Protein AF-A0A081MYQ3-F1 (afdb_monomer_lite)

Sequence (223 aa):
MNYKLPCVCFVVPLLFWFTTPALATFSIIVYDQKSGLFGAASASCHPSFEKNVDVGKLLTVIVPEKGIVTIQGYVGDDNPLKKDTEQLLRESNYKDAMDLIDKLRRVESSAGNHNNYQNVQYLVIVKKHDGTLSGAAHTGKKLKKLTPDNNHAPEADEVYFQDLVVAGNRLTPFKEKTIMAQMYNTYYASEGSLEDKLINAISSVNELARIFHKQAATTIPSS

Structure (mmCIF, N/CA/C/O backbone):
data_AF-A0A081MYQ3-F1
#
_entry.id   AF-A0A081MYQ3-F1
#
loop_
_atom_site.group_PDB
_atom_site.id
_atom_site.type_symbol
_atom_site.label_atom_id
_atom_site.label_alt_id
_atom_site.label_comp_id
_atom_site.label_asym_id
_atom_site.label_entity_id
_atom_site.label_seq_id
_atom_site.pdbx_PDB_ins_code
_atom_site.Cartn_x
_atom_site.Cartn_y
_atom_site.Cartn_z
_atom_site.occupancy
_atom_site.B_iso_or_equiv
_atom_site.auth_seq_id
_atom_site.auth_comp_id
_atom_site.auth_asym_id
_atom_site.auth_atom_id
_atom_site.pdbx_PDB_model_num
ATOM 1 N N . MET A 1 1 ? 62.345 17.288 47.178 1.00 42.81 1 MET A N 1
ATOM 2 C CA . MET A 1 1 ? 61.875 16.093 46.443 1.00 42.81 1 MET A CA 1
ATOM 3 C C . MET A 1 1 ? 60.701 16.523 45.579 1.00 42.81 1 MET A C 1
ATOM 5 O O . MET A 1 1 ? 59.669 16.879 46.126 1.00 42.81 1 MET A O 1
ATOM 9 N N . ASN A 1 2 ? 60.894 16.602 44.260 1.00 37.66 2 ASN A N 1
ATOM 10 C CA . ASN A 1 2 ? 59.855 17.021 43.315 1.00 37.66 2 ASN A CA 1
ATOM 11 C C . ASN A 1 2 ? 59.087 15.786 42.836 1.00 37.66 2 ASN A C 1
ATOM 13 O O . ASN A 1 2 ? 59.658 14.942 42.146 1.00 37.66 2 ASN A O 1
ATOM 17 N N . TYR A 1 3 ? 57.810 15.681 43.198 1.00 40.62 3 TYR A N 1
ATOM 18 C CA . TYR A 1 3 ? 56.923 14.639 42.689 1.00 40.62 3 TYR A CA 1
ATOM 19 C C . TYR A 1 3 ? 56.433 15.041 41.294 1.00 40.62 3 TYR A C 1
ATOM 21 O O . TYR A 1 3 ? 55.710 16.022 41.138 1.00 40.62 3 TYR A O 1
ATOM 29 N N . LYS A 1 4 ? 56.845 14.292 40.266 1.00 38.84 4 LYS A N 1
ATOM 30 C CA . LYS A 1 4 ? 56.229 14.358 38.936 1.00 38.84 4 LYS A CA 1
ATOM 31 C C . LYS A 1 4 ? 54.956 13.511 38.966 1.00 38.84 4 LYS A C 1
ATOM 33 O O . LYS A 1 4 ? 55.044 12.295 39.109 1.00 38.84 4 LYS A O 1
ATOM 38 N N . LEU A 1 5 ? 53.792 14.146 38.841 1.00 40.59 5 LEU A N 1
ATOM 39 C CA . LEU A 1 5 ? 52.537 13.445 38.566 1.00 40.59 5 LEU A CA 1
ATOM 40 C C . LEU A 1 5 ? 52.561 12.907 37.123 1.00 40.59 5 LEU A C 1
ATOM 42 O O . LEU A 1 5 ? 52.925 13.659 36.213 1.00 40.59 5 LEU A O 1
ATOM 46 N N . PRO A 1 6 ? 52.189 11.637 36.883 1.00 47.81 6 PRO A N 1
ATOM 47 C CA . PRO A 1 6 ? 52.034 11.126 35.532 1.00 47.81 6 PRO A CA 1
ATOM 48 C C . PRO A 1 6 ? 50.809 11.774 34.878 1.00 47.81 6 PRO A C 1
ATOM 50 O O . PRO A 1 6 ? 49.709 11.779 35.428 1.00 47.81 6 PRO A O 1
ATOM 53 N N . CYS A 1 7 ? 51.024 12.337 33.693 1.00 38.38 7 CYS A N 1
ATOM 54 C CA . CYS A 1 7 ? 49.980 12.896 32.849 1.00 38.38 7 CYS A CA 1
ATOM 55 C C . CYS A 1 7 ? 49.156 11.733 32.274 1.00 38.38 7 CYS A C 1
ATOM 57 O O . CYS A 1 7 ? 49.609 11.037 31.365 1.00 38.38 7 CYS A O 1
ATOM 59 N N . VAL A 1 8 ? 47.977 11.473 32.841 1.00 41.25 8 VAL A N 1
ATOM 60 C CA . VAL A 1 8 ? 47.045 10.467 32.318 1.00 41.25 8 VAL A CA 1
ATOM 61 C C . VAL A 1 8 ? 46.322 11.084 31.125 1.00 41.25 8 VAL A C 1
ATOM 63 O O . VAL A 1 8 ? 45.420 11.903 31.284 1.00 41.25 8 VAL A O 1
ATOM 66 N N . CYS A 1 9 ? 46.743 10.718 29.916 1.00 36.81 9 CYS A N 1
ATOM 67 C CA . CYS A 1 9 ? 46.013 11.052 28.699 1.00 36.81 9 CYS A CA 1
ATOM 68 C C . CYS A 1 9 ? 44.767 10.164 28.620 1.00 36.81 9 CYS A C 1
ATOM 70 O O . CYS A 1 9 ? 44.852 9.001 28.229 1.00 36.81 9 CYS A O 1
ATOM 72 N N . PHE A 1 10 ? 43.610 10.707 28.996 1.00 38.59 10 PHE A N 1
ATOM 73 C CA . PHE A 1 10 ? 42.324 10.104 28.665 1.00 38.59 10 PHE A CA 1
ATOM 74 C C . PHE A 1 10 ? 42.104 10.236 27.157 1.00 38.59 10 PHE A C 1
ATOM 76 O O . PHE A 1 10 ? 41.756 11.302 26.652 1.00 38.59 10 PHE A O 1
ATOM 83 N N . VAL A 1 11 ? 42.327 9.146 26.425 1.00 41.97 11 VAL A N 1
ATOM 84 C CA . VAL A 1 11 ? 41.827 9.009 25.058 1.00 41.97 11 VAL A CA 1
ATOM 85 C C . VAL A 1 11 ? 40.331 8.751 25.183 1.00 41.97 11 VAL A C 1
ATOM 87 O O . VAL A 1 11 ? 39.916 7.632 25.459 1.00 41.97 11 VAL A O 1
ATOM 90 N N . VAL A 1 12 ? 39.518 9.797 25.043 1.00 43.59 12 VAL A N 1
ATOM 91 C CA . VAL A 1 12 ? 38.072 9.640 24.856 1.00 43.59 12 VAL A CA 1
ATOM 92 C C . VAL A 1 12 ? 37.882 9.122 23.430 1.00 43.59 12 VAL A C 1
ATOM 94 O O . VAL A 1 12 ? 38.193 9.863 22.492 1.00 43.59 12 VAL A O 1
ATOM 97 N N . PRO A 1 13 ? 37.427 7.876 23.210 1.00 47.59 13 PRO A N 1
ATOM 98 C CA . PRO A 1 13 ? 37.092 7.447 21.867 1.00 47.59 13 PRO A CA 1
ATOM 99 C C . PRO A 1 13 ? 35.902 8.291 21.403 1.00 47.59 13 PRO A C 1
ATOM 101 O O . PRO A 1 13 ? 34.790 8.163 21.913 1.00 47.59 13 PRO A O 1
ATOM 104 N N . LEU A 1 14 ? 36.147 9.178 20.436 1.00 39.88 14 LEU A N 1
ATOM 105 C CA . LEU A 1 14 ? 35.106 9.783 19.614 1.00 39.88 14 LEU A CA 1
ATOM 106 C C . LEU A 1 14 ? 34.450 8.646 18.823 1.00 39.88 14 LEU A C 1
ATOM 108 O O . LEU A 1 14 ? 34.842 8.321 17.704 1.00 39.88 14 LEU A O 1
ATOM 112 N N . LEU A 1 15 ? 33.470 7.998 19.450 1.00 41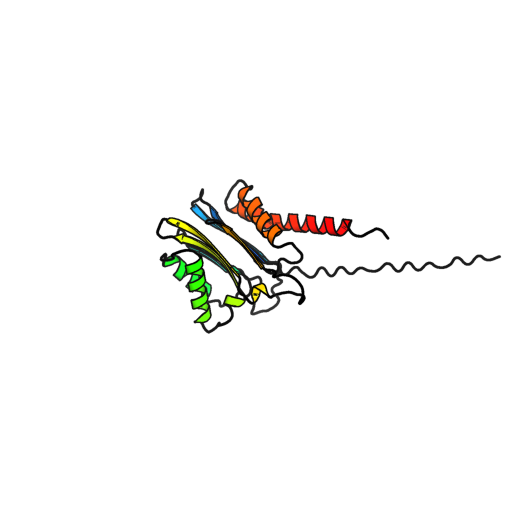.03 15 LEU A N 1
ATOM 113 C CA . LEU A 1 15 ? 32.495 7.149 18.790 1.00 41.03 15 LEU A CA 1
ATOM 114 C C . LEU A 1 15 ? 31.683 8.062 17.865 1.00 41.03 15 LEU A C 1
ATOM 116 O O . LEU A 1 15 ? 30.631 8.578 18.233 1.00 41.03 15 LEU A O 1
ATOM 120 N N . PHE A 1 16 ? 32.204 8.298 16.661 1.00 35.88 16 PHE A N 1
ATOM 121 C CA . PHE A 1 16 ? 31.421 8.812 15.549 1.00 35.88 16 PHE A CA 1
ATOM 122 C C . PHE A 1 16 ? 30.358 7.760 15.238 1.00 35.88 16 PHE A C 1
ATOM 124 O O . PHE A 1 16 ? 30.594 6.799 14.510 1.00 35.88 16 PHE A O 1
ATOM 131 N N . TRP A 1 17 ? 29.185 7.914 15.848 1.00 39.41 17 TRP A N 1
ATOM 132 C CA . TRP A 1 17 ? 27.991 7.200 15.433 1.00 39.41 17 TRP A CA 1
ATOM 133 C C . TRP A 1 17 ? 27.626 7.768 14.068 1.00 39.41 17 TRP A C 1
ATOM 135 O O . TRP A 1 17 ? 26.955 8.796 13.966 1.00 39.41 17 TRP A O 1
ATOM 145 N N . PHE A 1 18 ? 28.120 7.127 13.011 1.00 35.97 18 PHE A N 1
ATOM 146 C CA . PHE A 1 18 ? 27.561 7.293 11.682 1.00 35.97 18 PHE A CA 1
ATOM 147 C C . PHE A 1 18 ? 26.104 6.838 11.768 1.00 35.97 18 PHE A C 1
ATOM 149 O O . PHE A 1 18 ? 25.795 5.655 11.666 1.00 35.97 18 PHE A O 1
ATOM 156 N N . THR A 1 19 ? 25.200 7.782 12.016 1.00 41.38 19 THR A N 1
ATOM 157 C CA . THR A 1 19 ? 23.782 7.594 11.736 1.00 41.38 19 THR A CA 1
ATOM 158 C C . THR A 1 19 ? 23.677 7.575 10.220 1.00 41.38 19 THR A C 1
ATOM 160 O O . THR A 1 19 ? 23.511 8.602 9.570 1.00 41.38 19 THR A O 1
ATOM 163 N N . THR A 1 20 ? 23.896 6.406 9.617 1.00 43.72 20 THR A N 1
ATOM 164 C CA . THR A 1 20 ? 23.573 6.227 8.205 1.00 43.72 20 THR A CA 1
ATOM 165 C C . THR A 1 20 ? 22.102 6.601 8.055 1.00 43.72 20 THR A C 1
ATOM 167 O O . THR A 1 20 ? 21.288 6.078 8.826 1.00 43.72 20 THR A O 1
ATOM 170 N N . PRO A 1 21 ? 21.740 7.525 7.149 1.00 48.94 21 PRO A N 1
ATOM 171 C CA . PRO A 1 21 ? 20.344 7.876 6.948 1.00 48.94 21 PRO A CA 1
ATOM 172 C C . PRO A 1 21 ? 19.588 6.585 6.639 1.00 48.94 21 PRO A C 1
ATOM 174 O O . PRO A 1 21 ? 19.922 5.888 5.683 1.00 48.94 21 PRO A O 1
ATOM 177 N N . ALA A 1 22 ? 18.633 6.221 7.495 1.00 55.16 22 ALA A N 1
ATOM 178 C CA . ALA A 1 22 ? 17.791 5.060 7.258 1.00 55.16 22 ALA A CA 1
ATOM 179 C C . ALA A 1 22 ? 17.049 5.310 5.942 1.00 55.16 22 ALA A C 1
ATOM 181 O O . ALA A 1 22 ? 16.289 6.264 5.849 1.00 55.16 22 ALA A O 1
ATOM 182 N N . LEU A 1 23 ? 17.279 4.500 4.911 1.00 70.81 23 LEU A N 1
ATOM 183 C CA . LEU A 1 23 ? 16.674 4.674 3.582 1.00 70.81 23 LEU A CA 1
ATOM 184 C C . LEU A 1 23 ? 15.274 4.039 3.509 1.00 70.81 23 LEU A C 1
ATOM 186 O O . LEU A 1 23 ? 14.865 3.554 2.455 1.00 70.81 23 LEU A O 1
ATOM 190 N N . ALA A 1 24 ? 14.571 4.014 4.643 1.00 78.88 24 ALA A N 1
ATOM 191 C CA . ALA A 1 24 ? 13.333 3.282 4.844 1.00 78.88 24 ALA A CA 1
ATOM 192 C C . ALA A 1 24 ? 12.168 3.914 4.088 1.00 78.88 24 ALA A C 1
ATOM 194 O O . ALA A 1 24 ? 12.018 5.135 4.070 1.00 78.88 24 ALA A O 1
ATOM 195 N N . THR A 1 25 ? 11.316 3.064 3.523 1.00 83.94 25 THR A N 1
ATOM 196 C CA . THR A 1 25 ? 10.019 3.450 2.967 1.00 83.94 25 THR A CA 1
ATOM 197 C C . THR A 1 25 ? 8.955 2.510 3.504 1.00 83.94 25 THR A C 1
ATOM 199 O O . THR A 1 25 ? 9.137 1.294 3.499 1.00 83.94 25 THR A O 1
ATOM 202 N N . PHE A 1 26 ? 7.840 3.058 3.966 1.00 87.56 26 PHE A N 1
ATOM 203 C CA . PHE A 1 26 ? 6.708 2.281 4.455 1.00 87.56 26 PHE A CA 1
ATOM 204 C C . PHE A 1 26 ? 5.397 2.957 4.081 1.00 87.56 26 PHE A C 1
ATOM 206 O O . PHE A 1 26 ? 5.289 4.184 4.055 1.00 87.56 26 PHE A O 1
ATOM 213 N N . SER A 1 27 ? 4.401 2.128 3.796 1.00 91.94 27 SER A N 1
ATOM 214 C CA . SER A 1 27 ? 3.084 2.547 3.340 1.00 91.94 27 SER A CA 1
ATOM 215 C C . SER A 1 27 ? 2.003 1.702 3.991 1.00 91.94 27 SER A C 1
ATOM 217 O O . SER A 1 27 ? 2.188 0.511 4.241 1.00 91.94 27 SER A O 1
ATOM 219 N N . ILE A 1 28 ? 0.857 2.327 4.220 1.00 94.88 28 ILE A N 1
ATOM 220 C CA . ILE A 1 28 ? -0.401 1.694 4.589 1.00 94.88 28 ILE A CA 1
ATOM 221 C C . ILE A 1 28 ? -1.457 2.113 3.572 1.00 94.88 28 ILE A C 1
ATOM 223 O O . ILE A 1 28 ? -1.588 3.294 3.253 1.00 94.88 28 ILE A O 1
ATOM 227 N N . ILE A 1 29 ? -2.219 1.145 3.080 1.00 97.38 29 ILE A N 1
ATOM 228 C CA . ILE A 1 29 ? -3.455 1.373 2.335 1.00 97.38 29 ILE A CA 1
ATOM 229 C C . ILE A 1 29 ? -4.603 0.687 3.062 1.00 97.38 29 ILE A C 1
ATOM 231 O O . ILE A 1 29 ? -4.415 -0.356 3.693 1.00 97.38 29 ILE A O 1
ATOM 235 N N . VAL A 1 30 ? -5.789 1.274 2.985 1.00 97.50 30 VAL A N 1
ATOM 236 C CA . VAL A 1 30 ? -6.965 0.781 3.697 1.00 97.50 30 VAL A CA 1
ATOM 237 C C . VAL A 1 30 ? -8.250 1.088 2.938 1.00 97.50 30 VAL A C 1
ATOM 239 O O . VAL A 1 30 ? -8.331 2.072 2.203 1.00 97.50 30 VAL A O 1
ATOM 242 N N . TYR A 1 31 ? -9.260 0.254 3.142 1.00 97.00 31 TYR A N 1
ATOM 243 C CA . TYR A 1 31 ? -10.656 0.562 2.878 1.00 97.00 31 TYR A CA 1
ATOM 244 C C . TYR A 1 31 ? -11.384 0.725 4.212 1.00 97.00 31 TYR A C 1
ATOM 246 O O . TYR A 1 31 ? -11.525 -0.232 4.973 1.00 97.00 31 TYR A O 1
ATOM 254 N N . ASP A 1 32 ? -11.847 1.934 4.512 1.00 95.50 32 ASP A N 1
ATOM 255 C CA . ASP A 1 32 ? -12.634 2.176 5.714 1.00 95.50 32 ASP A CA 1
ATOM 256 C C . ASP A 1 32 ? -14.090 1.778 5.479 1.00 95.50 32 ASP A C 1
ATOM 258 O O . ASP A 1 32 ? -14.839 2.467 4.789 1.00 95.50 32 ASP A O 1
ATOM 262 N N . GLN A 1 33 ? -14.509 0.674 6.096 1.00 91.56 33 GLN A N 1
ATOM 263 C CA . GLN A 1 33 ? -15.865 0.141 5.948 1.00 91.56 33 GLN A CA 1
ATOM 264 C C . GLN A 1 33 ? -16.949 1.118 6.427 1.00 91.56 33 GLN A C 1
ATOM 266 O O . GLN A 1 33 ? -18.080 1.053 5.950 1.00 91.56 33 GLN A O 1
ATOM 271 N N . LYS A 1 34 ? -16.622 2.026 7.359 1.00 91.62 34 LYS A N 1
ATOM 272 C CA . LYS A 1 34 ? -17.577 2.994 7.910 1.00 91.62 34 LYS A CA 1
ATOM 273 C C . LYS A 1 34 ? -17.901 4.110 6.918 1.00 91.62 34 LYS A C 1
ATOM 275 O O . LYS A 1 34 ? -19.072 4.433 6.736 1.00 91.62 34 LYS A O 1
ATOM 280 N N . SER A 1 35 ? -16.883 4.718 6.312 1.00 93.38 35 SER A N 1
ATOM 281 C CA . SER A 1 35 ? -17.055 5.784 5.315 1.00 93.38 35 SER A CA 1
ATOM 282 C C . SER A 1 35 ? -17.224 5.265 3.885 1.00 93.38 35 SER A C 1
ATOM 284 O O . SER A 1 35 ? -17.696 6.001 3.023 1.00 93.38 35 SER A O 1
ATOM 286 N N . GLY A 1 36 ? -16.849 4.011 3.623 1.00 93.75 36 GLY A N 1
ATOM 287 C CA . GLY A 1 36 ? -16.805 3.429 2.284 1.00 93.75 36 GLY A CA 1
ATOM 288 C C . GLY A 1 36 ? -15.642 3.947 1.431 1.00 93.75 36 GLY A C 1
ATOM 289 O O . GLY A 1 36 ? -15.665 3.782 0.211 1.00 93.75 36 GLY A O 1
ATOM 290 N N . LEU A 1 37 ? -14.642 4.589 2.042 1.00 95.81 37 LEU A N 1
ATOM 291 C CA . LEU A 1 37 ? -13.545 5.253 1.340 1.00 95.81 37 LEU A CA 1
ATOM 292 C C . LEU A 1 37 ? -12.261 4.422 1.354 1.00 95.81 37 LEU A C 1
ATOM 294 O O . LEU A 1 37 ? -11.916 3.778 2.343 1.00 95.81 37 LEU A O 1
ATOM 298 N N . PHE A 1 38 ? -11.511 4.503 0.255 1.00 97.12 38 PHE A N 1
ATOM 299 C CA . PHE A 1 38 ? -10.120 4.064 0.218 1.00 97.12 38 PHE A CA 1
ATOM 300 C C . PHE A 1 38 ? -9.203 5.182 0.711 1.00 97.12 38 PHE A C 1
ATOM 302 O O . PHE A 1 38 ? -9.387 6.343 0.346 1.00 97.12 38 PHE A O 1
ATOM 309 N N . GLY A 1 39 ? -8.181 4.825 1.481 1.00 96.56 39 GLY A N 1
ATOM 310 C CA . GLY A 1 39 ? -7.162 5.747 1.965 1.00 96.56 39 GLY A CA 1
ATOM 311 C C . GLY A 1 39 ? -5.766 5.144 1.891 1.00 96.56 39 GLY A C 1
ATOM 312 O O . GLY A 1 39 ? -5.597 3.925 1.916 1.00 96.56 39 GLY A O 1
ATOM 313 N N . ALA A 1 40 ? -4.764 6.011 1.800 1.00 96.25 40 ALA A N 1
ATOM 314 C CA . ALA A 1 40 ? -3.361 5.634 1.847 1.00 96.25 40 ALA A CA 1
ATOM 315 C C . ALA A 1 40 ? -2.560 6.667 2.628 1.00 96.25 40 ALA A C 1
ATOM 317 O O . ALA A 1 40 ? -2.845 7.862 2.561 1.00 96.25 40 ALA A O 1
ATOM 318 N N . ALA A 1 41 ? -1.519 6.204 3.307 1.00 94.06 41 ALA A N 1
ATOM 319 C CA . ALA A 1 41 ? -0.481 7.062 3.844 1.00 94.06 41 ALA A CA 1
ATOM 320 C C . ALA A 1 41 ? 0.870 6.358 3.760 1.00 94.06 41 ALA A C 1
ATOM 322 O O . ALA A 1 41 ? 0.960 5.134 3.861 1.00 94.06 41 ALA A O 1
ATOM 323 N N . SER A 1 42 ? 1.919 7.146 3.571 1.00 90.19 42 SER A N 1
ATOM 324 C CA . SER A 1 42 ? 3.257 6.641 3.299 1.00 90.19 42 SER A CA 1
ATOM 325 C C . SER A 1 42 ? 4.300 7.621 3.813 1.00 90.19 42 SER A C 1
ATOM 327 O O . SER A 1 42 ? 4.056 8.827 3.851 1.00 90.19 42 SER A O 1
ATOM 329 N N . ALA A 1 43 ? 5.476 7.112 4.162 1.00 86.06 43 ALA A N 1
ATOM 330 C CA . ALA A 1 43 ? 6.642 7.926 4.468 1.00 86.06 43 ALA A CA 1
ATOM 331 C C . ALA A 1 43 ? 7.903 7.272 3.895 1.00 86.06 43 ALA A C 1
ATOM 333 O O . ALA A 1 43 ? 8.020 6.045 3.853 1.00 86.06 43 ALA A O 1
ATOM 334 N N . SER A 1 44 ? 8.845 8.107 3.458 1.00 81.25 44 SER A N 1
ATOM 335 C CA . SER A 1 44 ? 10.163 7.680 3.003 1.00 81.25 44 SER A CA 1
ATOM 336 C C . SER A 1 44 ? 11.234 8.596 3.576 1.00 81.25 44 SER A C 1
ATOM 338 O O . SER A 1 44 ? 11.063 9.813 3.633 1.00 81.25 44 SER A O 1
ATOM 340 N N . CYS A 1 45 ? 12.344 7.997 3.988 1.00 75.31 45 CYS A N 1
ATOM 341 C CA . CYS A 1 45 ? 13.544 8.691 4.438 1.00 75.31 45 CYS A CA 1
ATOM 342 C C . CYS A 1 45 ? 14.631 8.708 3.350 1.00 75.31 45 CYS A C 1
ATOM 344 O O . CYS A 1 45 ? 15.780 9.040 3.640 1.00 75.31 45 CYS A O 1
ATOM 346 N N . HIS A 1 46 ? 14.301 8.338 2.104 1.00 67.94 46 HIS A N 1
ATOM 347 C CA . HIS A 1 46 ? 15.253 8.391 1.002 1.00 67.94 46 HIS A CA 1
ATOM 348 C C . HIS A 1 46 ? 15.476 9.848 0.574 1.00 67.94 46 HIS A C 1
ATOM 350 O O . HIS A 1 46 ? 14.546 10.498 0.098 1.00 67.94 46 HIS A O 1
ATOM 356 N N . PRO A 1 47 ? 16.696 10.386 0.693 1.00 56.66 47 PRO A N 1
ATOM 357 C CA . PRO A 1 47 ? 16.995 11.676 0.101 1.00 56.66 47 PRO A CA 1
ATOM 358 C C . PRO A 1 47 ? 17.025 11.508 -1.426 1.00 56.66 47 PRO A C 1
ATOM 360 O O . PRO A 1 47 ? 17.767 10.672 -1.947 1.00 56.66 47 PRO A O 1
ATOM 363 N N . SER A 1 48 ? 16.172 12.235 -2.147 1.00 53.25 48 SER A N 1
ATOM 364 C CA . SER A 1 48 ? 16.086 12.205 -3.614 1.00 53.25 48 SER A CA 1
ATOM 365 C C . SER A 1 48 ? 17.385 12.753 -4.234 1.00 53.25 48 SER A C 1
ATOM 367 O O . SER A 1 48 ? 17.486 13.939 -4.539 1.00 53.25 48 SER A O 1
ATOM 369 N N . PHE A 1 49 ? 18.426 11.920 -4.352 1.00 41.81 49 PHE A N 1
ATOM 370 C CA . PHE A 1 49 ? 19.759 12.342 -4.814 1.00 41.81 49 PHE A CA 1
ATOM 371 C C . PHE A 1 49 ? 20.058 12.033 -6.288 1.00 41.81 49 PHE A C 1
ATOM 373 O O . PHE A 1 49 ? 21.011 12.591 -6.829 1.00 41.81 49 PHE A O 1
ATOM 380 N N . GLU A 1 50 ? 19.250 11.223 -6.975 1.00 44.78 50 GLU A N 1
ATOM 381 C CA . GLU A 1 50 ? 19.425 10.974 -8.410 1.00 44.78 50 GLU A CA 1
ATOM 382 C C . GLU A 1 50 ? 18.297 11.611 -9.221 1.00 44.78 50 GLU A C 1
ATOM 384 O O . GLU A 1 50 ? 17.127 11.290 -9.050 1.00 44.78 50 GLU A O 1
ATOM 389 N N . LYS A 1 51 ? 18.667 12.503 -10.150 1.00 46.50 51 LYS A N 1
ATOM 390 C CA . LYS A 1 51 ? 17.751 13.311 -10.978 1.00 46.50 51 LYS A CA 1
ATOM 391 C C . LYS A 1 51 ? 16.753 12.518 -11.839 1.00 46.50 51 LYS A C 1
ATOM 393 O O . LYS A 1 51 ? 15.903 13.155 -12.442 1.00 46.50 51 LYS A O 1
ATOM 398 N N . ASN A 1 52 ? 16.870 11.189 -11.931 1.00 43.59 52 ASN A N 1
ATOM 399 C CA . ASN A 1 52 ? 16.080 10.359 -12.850 1.00 43.59 52 ASN A CA 1
ATOM 400 C C . ASN A 1 52 ? 15.564 9.037 -12.240 1.00 43.59 52 ASN A C 1
ATOM 402 O O . ASN A 1 52 ? 14.898 8.269 -12.936 1.00 43.59 52 ASN A O 1
ATOM 406 N N . VAL A 1 53 ? 15.893 8.728 -10.979 1.00 47.94 53 VAL A N 1
ATOM 407 C CA . VAL A 1 53 ? 15.461 7.502 -10.289 1.00 47.94 53 VAL A CA 1
ATOM 408 C C . VAL A 1 53 ? 15.229 7.841 -8.822 1.00 47.94 53 VAL A C 1
ATOM 410 O O . VAL A 1 53 ? 16.169 7.930 -8.035 1.00 47.94 53 VAL A O 1
ATOM 413 N N . ASP A 1 54 ? 13.968 8.041 -8.451 1.00 50.81 54 ASP A N 1
ATOM 414 C CA . ASP A 1 54 ? 13.600 8.343 -7.074 1.00 50.81 54 ASP A CA 1
ATOM 415 C C . ASP A 1 54 ? 13.045 7.082 -6.395 1.00 50.81 54 ASP A C 1
ATOM 417 O O . ASP A 1 54 ? 11.939 6.619 -6.666 1.00 50.81 54 ASP A O 1
ATOM 421 N N . VAL A 1 55 ? 13.860 6.497 -5.516 1.00 48.84 55 VAL A N 1
ATOM 422 C CA . VAL A 1 55 ? 13.518 5.306 -4.719 1.00 48.84 55 VAL A CA 1
ATOM 423 C C . VAL A 1 55 ? 12.533 5.648 -3.586 1.00 48.84 55 VAL A C 1
ATOM 425 O O . VAL A 1 55 ? 11.915 4.756 -3.007 1.00 48.84 55 VAL A O 1
ATOM 428 N N . GLY A 1 56 ? 12.376 6.938 -3.267 1.00 51.06 56 GLY A N 1
ATOM 429 C CA . GLY A 1 56 ? 11.360 7.462 -2.356 1.00 51.06 56 GLY A CA 1
ATOM 430 C C . GLY A 1 56 ? 10.051 7.826 -3.057 1.00 51.06 56 GLY A C 1
ATOM 431 O O . GLY A 1 56 ? 9.092 8.217 -2.386 1.00 51.06 56 GLY A O 1
ATOM 432 N N . LYS A 1 57 ? 9.972 7.692 -4.390 1.00 64.50 57 LYS A N 1
ATOM 433 C CA . LYS A 1 57 ? 8.761 8.027 -5.131 1.00 64.50 57 LYS A CA 1
ATOM 434 C C . LYS A 1 57 ? 7.693 6.964 -4.924 1.00 64.50 57 LYS A C 1
ATOM 436 O O . LYS A 1 57 ? 7.861 5.780 -5.206 1.00 64.50 57 LYS A O 1
ATOM 441 N N . LEU A 1 58 ? 6.558 7.443 -4.441 1.00 76.50 58 LEU A N 1
ATOM 442 C CA . LEU A 1 58 ? 5.372 6.658 -4.156 1.00 76.50 58 LEU A CA 1
ATOM 443 C C . LEU A 1 58 ? 4.338 6.966 -5.231 1.00 76.50 58 LEU A C 1
ATOM 445 O O . LEU A 1 58 ? 3.976 8.125 -5.447 1.00 76.50 58 LEU A O 1
ATOM 449 N N . LEU A 1 59 ? 3.855 5.936 -5.915 1.00 84.62 59 LEU A N 1
ATOM 450 C CA . LEU A 1 59 ? 2.742 6.061 -6.844 1.00 84.62 59 LEU A CA 1
ATOM 451 C C . LEU A 1 59 ? 1.499 5.468 -6.195 1.00 84.62 59 LEU A C 1
ATOM 453 O O . LEU A 1 59 ? 1.388 4.252 -6.090 1.00 84.62 59 LEU A O 1
ATOM 457 N N . THR A 1 60 ? 0.555 6.323 -5.815 1.00 90.38 60 THR A N 1
ATOM 458 C CA . THR A 1 60 ? -0.760 5.894 -5.329 1.00 90.38 60 THR A CA 1
ATOM 459 C C . THR A 1 60 ? -1.830 6.226 -6.361 1.00 90.38 60 THR A C 1
ATOM 461 O O . THR A 1 60 ? -1.931 7.362 -6.830 1.00 90.38 60 THR A O 1
ATOM 464 N N . VAL A 1 61 ? -2.635 5.227 -6.713 1.00 93.44 61 VAL A N 1
ATOM 465 C CA . VAL A 1 61 ? -3.789 5.344 -7.607 1.00 93.44 61 VAL A CA 1
ATOM 466 C C . VAL A 1 61 ? -5.019 4.847 -6.865 1.00 93.44 61 VAL A C 1
ATOM 468 O O . VAL A 1 61 ? -5.041 3.718 -6.380 1.00 93.44 61 VAL A O 1
ATOM 471 N N . ILE A 1 62 ? -6.044 5.693 -6.792 1.00 94.75 62 ILE A N 1
ATOM 472 C CA . ILE A 1 62 ? -7.338 5.372 -6.189 1.00 94.75 62 ILE A CA 1
ATOM 473 C C . ILE A 1 62 ? -8.397 5.496 -7.272 1.00 94.75 62 ILE A C 1
ATOM 475 O O . ILE A 1 62 ? -8.514 6.540 -7.915 1.00 94.75 62 ILE A O 1
ATOM 479 N N . VAL A 1 63 ? -9.195 4.447 -7.441 1.00 95.38 63 VAL A N 1
ATOM 480 C CA . VAL A 1 63 ? -10.418 4.497 -8.240 1.00 95.38 63 VAL A CA 1
ATOM 481 C C . VAL A 1 63 ? -11.586 4.222 -7.290 1.00 95.38 63 VAL A C 1
ATOM 483 O O . VAL A 1 63 ? -11.704 3.094 -6.796 1.00 95.38 63 VAL A O 1
ATOM 486 N N . PRO A 1 64 ? -12.440 5.228 -7.009 1.00 92.44 64 PRO A N 1
ATOM 487 C CA . PRO A 1 64 ? -13.577 5.074 -6.106 1.00 92.44 64 PRO A CA 1
ATOM 488 C C . PRO A 1 64 ? -14.422 3.848 -6.454 1.00 92.44 64 PRO A C 1
ATOM 490 O O . PRO A 1 64 ? -14.618 3.544 -7.630 1.00 92.44 64 PRO A O 1
ATOM 493 N N . GLU A 1 65 ? -14.895 3.134 -5.430 1.00 91.00 65 GLU A N 1
ATOM 494 C CA . GLU A 1 65 ? -15.651 1.873 -5.543 1.00 91.00 65 GLU A CA 1
ATOM 495 C C . GLU A 1 65 ? -14.922 0.693 -6.207 1.00 91.00 65 GLU A C 1
ATOM 497 O O . GLU A 1 65 ? -15.492 -0.395 -6.289 1.00 91.00 65 GLU A O 1
ATOM 502 N N . LYS A 1 66 ? -13.682 0.859 -6.680 1.00 94.12 66 LYS A N 1
ATOM 503 C CA . LYS A 1 66 ? -12.942 -0.200 -7.385 1.00 94.12 66 LYS A CA 1
ATOM 504 C C . LYS A 1 66 ? -11.737 -0.691 -6.610 1.00 94.12 66 LYS A C 1
ATOM 506 O O . LYS A 1 66 ? -11.542 -1.899 -6.497 1.00 94.12 66 LYS A O 1
ATOM 511 N N . GLY A 1 67 ? -10.937 0.221 -6.074 1.00 95.69 67 GLY A N 1
ATOM 512 C CA . GLY A 1 67 ? -9.735 -0.159 -5.353 1.00 95.69 67 GLY A CA 1
ATOM 513 C C . GLY A 1 67 ? -8.706 0.948 -5.237 1.00 95.69 67 GLY A C 1
ATOM 514 O O . GLY A 1 67 ? -8.880 2.071 -5.718 1.00 95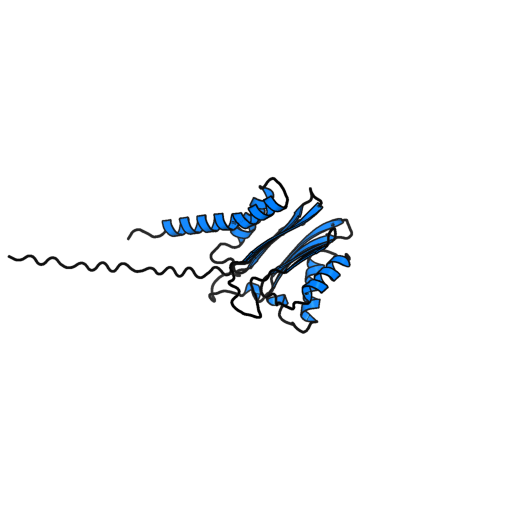.69 67 GLY A O 1
ATOM 515 N N . ILE A 1 68 ? -7.602 0.573 -4.611 1.00 96.69 68 ILE A N 1
ATOM 516 C CA . ILE A 1 68 ? -6.421 1.390 -4.399 1.00 96.69 68 ILE A CA 1
ATOM 517 C C . ILE A 1 68 ? -5.172 0.551 -4.654 1.00 96.69 68 ILE A C 1
ATOM 519 O O . ILE A 1 68 ? -5.098 -0.621 -4.283 1.00 96.69 68 ILE A O 1
ATOM 523 N N . VAL A 1 69 ? -4.189 1.171 -5.295 1.00 95.50 69 VAL A N 1
ATOM 524 C CA . VAL A 1 69 ? -2.866 0.601 -5.532 1.00 95.50 69 VAL A CA 1
ATOM 525 C C . VAL A 1 69 ? -1.828 1.620 -5.096 1.00 95.50 69 VAL A C 1
ATOM 527 O O . VAL A 1 69 ? -1.868 2.765 -5.543 1.00 95.50 69 VAL A O 1
ATOM 530 N N . THR A 1 70 ? -0.878 1.193 -4.271 1.00 93.38 70 THR A N 1
ATOM 531 C CA . THR A 1 70 ? 0.344 1.942 -3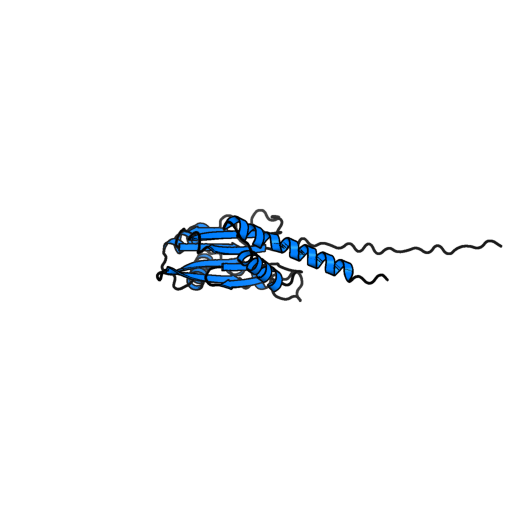.975 1.00 93.38 70 THR A CA 1
ATOM 532 C C . THR A 1 70 ? 1.544 1.148 -4.470 1.00 93.38 70 THR A C 1
ATOM 534 O O . THR A 1 70 ? 1.678 -0.037 -4.178 1.00 93.38 70 THR A O 1
ATOM 537 N N . ILE A 1 71 ? 2.421 1.802 -5.227 1.00 89.31 71 ILE A N 1
ATOM 538 C CA . ILE A 1 71 ? 3.678 1.252 -5.732 1.00 89.31 71 ILE A CA 1
ATOM 539 C C . ILE A 1 71 ? 4.816 2.051 -5.104 1.00 89.31 71 ILE A C 1
ATOM 541 O O . ILE A 1 71 ? 4.832 3.280 -5.189 1.00 89.31 71 ILE A O 1
ATOM 545 N N . GLN A 1 72 ? 5.754 1.349 -4.475 1.00 86.25 72 GLN A N 1
ATOM 546 C CA . GLN A 1 72 ? 6.921 1.925 -3.807 1.00 86.25 72 GLN A CA 1
ATOM 547 C C . GLN A 1 72 ? 8.215 1.207 -4.211 1.00 86.25 72 GLN A C 1
ATOM 549 O O . GLN A 1 72 ? 8.172 0.110 -4.769 1.00 86.25 72 GLN A O 1
ATOM 554 N N . GLY A 1 73 ? 9.370 1.814 -3.932 1.00 80.12 73 GLY A N 1
ATOM 555 C CA . GLY A 1 73 ? 10.680 1.340 -4.390 1.00 80.12 73 GLY A CA 1
ATOM 556 C C . GLY A 1 73 ? 11.166 2.138 -5.600 1.00 80.12 73 GLY A C 1
ATOM 557 O O . GLY A 1 73 ? 10.950 3.340 -5.673 1.00 80.12 73 GLY A O 1
ATOM 558 N N . TYR A 1 74 ? 11.827 1.491 -6.561 1.00 75.50 74 TYR A N 1
ATOM 559 C CA . TYR A 1 74 ? 12.406 2.177 -7.726 1.00 75.50 74 TYR A CA 1
ATOM 560 C C . TYR A 1 74 ? 11.334 2.545 -8.763 1.00 75.50 74 TYR A C 1
ATOM 562 O O . TYR A 1 74 ? 11.147 1.838 -9.756 1.00 75.50 74 TYR A O 1
ATOM 570 N N . VAL A 1 75 ? 10.626 3.652 -8.536 1.00 68.44 75 VAL A N 1
ATOM 571 C CA . VAL A 1 75 ? 9.565 4.149 -9.421 1.00 68.44 75 VAL A CA 1
ATOM 572 C C . VAL A 1 75 ? 10.087 5.350 -10.217 1.00 68.44 75 VAL A C 1
ATOM 574 O O . VAL A 1 75 ? 10.338 6.414 -9.663 1.00 68.44 75 VAL A O 1
ATOM 577 N N . GLY A 1 76 ? 10.256 5.188 -11.534 1.00 62.84 76 GLY A N 1
ATOM 578 C CA . GLY A 1 76 ? 10.718 6.268 -12.420 1.00 62.84 76 GLY A CA 1
ATOM 579 C C . GLY A 1 76 ? 9.705 7.411 -12.589 1.00 62.84 76 GLY A C 1
ATOM 580 O O . GLY A 1 76 ? 8.511 7.244 -12.327 1.00 62.84 76 GLY A O 1
ATOM 581 N N . ASP A 1 77 ? 10.173 8.574 -13.055 1.00 58.03 77 ASP A N 1
ATOM 582 C CA . ASP A 1 77 ? 9.326 9.764 -13.195 1.00 58.03 77 ASP A CA 1
ATOM 583 C C . ASP A 1 77 ? 8.263 9.646 -14.291 1.00 58.03 77 ASP A C 1
ATOM 585 O O . ASP A 1 77 ? 7.092 9.939 -14.038 1.00 58.03 77 ASP A O 1
ATOM 589 N N . ASP A 1 78 ? 8.651 9.113 -15.448 1.00 61.53 78 ASP A N 1
ATOM 590 C CA . ASP A 1 78 ? 7.786 8.874 -16.606 1.00 61.53 78 ASP A CA 1
ATOM 591 C C . ASP A 1 78 ? 7.182 7.465 -16.586 1.00 61.53 78 ASP A C 1
ATOM 593 O O . ASP A 1 78 ? 7.209 6.739 -17.580 1.00 61.53 78 ASP A O 1
ATOM 597 N N . ASN A 1 79 ? 6.673 7.024 -15.432 1.00 64.25 79 ASN A N 1
ATOM 598 C CA . ASN A 1 79 ? 6.160 5.665 -15.315 1.00 64.25 79 ASN A CA 1
ATOM 599 C C . ASN A 1 79 ? 4.758 5.538 -15.961 1.00 64.25 79 ASN A C 1
ATOM 601 O O . ASN A 1 79 ? 3.785 6.057 -15.395 1.00 64.25 79 ASN A O 1
ATOM 605 N N . PRO A 1 80 ? 4.605 4.818 -17.097 1.00 69.25 80 PRO A N 1
ATOM 606 C CA . PRO A 1 80 ? 3.299 4.593 -17.728 1.00 69.25 80 PRO A CA 1
ATOM 607 C C . PRO A 1 80 ? 2.313 3.877 -16.795 1.00 69.25 80 PRO A C 1
ATOM 609 O O . PRO A 1 80 ? 1.098 4.023 -16.952 1.00 69.25 80 PRO A O 1
ATOM 612 N N . LEU A 1 81 ? 2.821 3.217 -15.746 1.00 77.00 81 LEU A N 1
ATOM 613 C CA . LEU A 1 81 ? 2.013 2.485 -14.785 1.00 77.00 81 LEU A CA 1
ATOM 614 C C . LEU A 1 81 ? 0.921 3.300 -14.133 1.00 77.00 81 LEU A C 1
ATOM 616 O O . LEU A 1 81 ? -0.076 2.704 -13.755 1.00 77.00 81 LEU A O 1
ATOM 620 N N . LYS A 1 82 ? 1.042 4.623 -13.983 1.00 81.56 82 LYS A N 1
ATOM 621 C CA . LYS A 1 82 ? -0.065 5.388 -13.394 1.00 81.56 82 LYS A CA 1
ATOM 622 C C . LYS A 1 82 ? -1.343 5.239 -14.224 1.00 81.56 82 LYS A C 1
ATOM 624 O O . LYS A 1 82 ? -2.392 4.925 -13.668 1.00 81.56 82 LYS A O 1
ATOM 629 N N . LYS A 1 83 ? -1.240 5.443 -15.542 1.00 84.56 83 LYS A N 1
ATOM 630 C CA . LYS A 1 83 ? -2.381 5.348 -16.462 1.00 84.56 83 LYS A CA 1
ATOM 631 C C . LYS A 1 83 ? -2.863 3.908 -16.583 1.00 84.56 83 LYS A C 1
ATOM 633 O O . LYS A 1 83 ? -4.061 3.669 -16.474 1.00 84.56 83 LYS A O 1
ATOM 638 N N . ASP A 1 84 ? -1.934 2.965 -16.716 1.00 88.25 84 ASP A N 1
ATOM 639 C CA . ASP A 1 84 ? -2.279 1.550 -16.848 1.00 88.25 84 ASP A CA 1
ATOM 640 C C . ASP A 1 84 ? -2.918 1.000 -15.565 1.00 88.25 84 ASP A C 1
ATOM 642 O O . ASP A 1 84 ? -3.889 0.258 -15.636 1.00 88.25 84 ASP A O 1
ATOM 646 N N . THR A 1 85 ? -2.446 1.414 -14.384 1.00 90.12 85 THR A N 1
ATOM 647 C CA . THR A 1 85 ? -3.041 1.039 -13.089 1.00 90.12 85 THR A CA 1
ATOM 648 C C . THR A 1 85 ? -4.453 1.584 -12.954 1.00 90.12 85 THR A C 1
ATOM 650 O O . THR A 1 85 ? -5.349 0.865 -12.518 1.00 90.12 85 THR A O 1
ATOM 653 N N . GLU A 1 86 ? -4.674 2.844 -13.334 1.00 91.94 86 GLU A N 1
ATOM 654 C CA . GLU A 1 86 ? -6.006 3.443 -13.292 1.00 91.94 86 GLU A CA 1
ATOM 655 C C . GLU A 1 86 ? -6.965 2.745 -14.264 1.00 91.94 86 GLU A C 1
ATOM 657 O O . GLU A 1 86 ? -8.090 2.411 -13.884 1.00 91.94 86 GLU A O 1
ATOM 662 N N . GLN A 1 87 ? -6.520 2.489 -15.497 1.00 92.06 87 GLN A N 1
ATOM 663 C CA . GLN A 1 87 ? -7.305 1.763 -16.492 1.00 92.06 87 GLN A CA 1
ATOM 664 C C . GLN A 1 87 ? -7.648 0.361 -15.993 1.00 92.06 87 GLN A C 1
ATOM 666 O O . GLN A 1 87 ? -8.822 -0.009 -15.981 1.00 92.06 87 GLN A O 1
ATOM 671 N N . LEU A 1 88 ? -6.646 -0.380 -15.517 1.00 92.12 88 LEU A N 1
ATOM 672 C CA . LEU A 1 88 ? -6.836 -1.700 -14.943 1.00 92.12 88 LEU A CA 1
ATOM 673 C C . LEU A 1 88 ? -7.875 -1.630 -13.817 1.00 92.12 88 LEU A C 1
ATOM 675 O O . LEU A 1 88 ? -8.910 -2.289 -13.915 1.00 92.12 88 LEU A O 1
ATOM 679 N N . LEU A 1 89 ? -7.699 -0.803 -12.789 1.00 92.94 89 LEU A N 1
ATOM 680 C CA . LEU A 1 89 ? -8.674 -0.702 -11.693 1.00 92.94 89 LEU A CA 1
ATOM 681 C C . LEU A 1 89 ? -10.116 -0.465 -12.185 1.00 92.94 89 LEU A C 1
ATOM 683 O O . LEU A 1 89 ? -11.055 -1.042 -11.632 1.00 92.94 89 LEU A O 1
ATOM 687 N N . ARG A 1 90 ? -10.310 0.319 -13.253 1.00 92.25 90 ARG A N 1
ATOM 688 C CA . ARG A 1 90 ? -11.636 0.578 -13.843 1.00 92.25 90 ARG A CA 1
ATOM 689 C C . ARG A 1 90 ? -12.258 -0.648 -14.518 1.00 92.25 90 ARG A C 1
ATOM 691 O O . ARG A 1 90 ? -13.476 -0.804 -14.432 1.00 92.25 90 ARG A O 1
ATOM 698 N N . GLU A 1 91 ? -11.473 -1.542 -15.114 1.00 87.69 91 GLU A N 1
ATOM 699 C CA . GLU A 1 91 ? -11.972 -2.756 -15.788 1.00 87.69 91 GLU A CA 1
ATOM 700 C C . GLU A 1 91 ? -12.730 -3.708 -14.842 1.00 87.69 91 GLU A C 1
ATOM 702 O O . GLU A 1 91 ? -13.601 -4.448 -15.292 1.00 87.69 91 GLU A O 1
ATOM 707 N N . SER A 1 92 ? -12.484 -3.636 -13.524 1.00 69.69 92 SER A N 1
ATOM 708 C CA . SER A 1 92 ? -13.281 -4.294 -12.463 1.00 69.69 92 SER A CA 1
ATOM 709 C C . SER A 1 92 ? -13.467 -5.815 -12.587 1.00 69.69 92 SER A C 1
ATOM 711 O O . SER A 1 92 ? -14.365 -6.379 -11.964 1.00 69.69 92 SER A O 1
ATOM 713 N N . ASN A 1 93 ? -12.642 -6.494 -13.382 1.00 78.44 93 ASN A N 1
ATOM 714 C CA . ASN A 1 93 ? -12.779 -7.917 -13.709 1.00 78.44 93 ASN A CA 1
ATOM 715 C C . ASN A 1 93 ? -11.748 -8.798 -12.982 1.00 78.44 93 ASN A C 1
ATOM 717 O O . ASN A 1 93 ? -11.351 -9.851 -13.483 1.00 78.44 93 ASN A O 1
ATOM 721 N N . TYR A 1 94 ? -11.292 -8.353 -11.812 1.00 81.94 94 TYR A N 1
ATOM 722 C CA . TYR A 1 94 ? -10.279 -9.050 -11.027 1.00 81.94 94 TYR A CA 1
ATOM 723 C C . TYR A 1 94 ? -10.884 -10.171 -10.206 1.00 81.94 94 TYR A C 1
ATOM 725 O O . TYR A 1 94 ? -11.910 -9.990 -9.544 1.00 81.94 94 TYR A O 1
ATOM 733 N N . LYS A 1 95 ? -10.199 -11.315 -10.196 1.00 87.62 95 LYS A N 1
ATOM 734 C CA . LYS A 1 95 ? -10.528 -12.401 -9.268 1.00 87.62 95 LYS A CA 1
ATOM 735 C C . LYS A 1 95 ? -10.224 -12.002 -7.822 1.00 87.62 95 LYS A C 1
ATOM 737 O O . LYS A 1 95 ? -11.015 -12.290 -6.930 1.00 87.62 95 LYS A O 1
ATOM 742 N N . ASP A 1 96 ? -9.080 -11.361 -7.609 1.00 93.06 96 ASP A N 1
ATOM 743 C CA . ASP A 1 96 ? -8.549 -10.912 -6.322 1.00 93.06 96 ASP A CA 1
ATOM 744 C C . ASP A 1 96 ? -7.439 -9.862 -6.554 1.00 93.06 96 ASP A C 1
ATOM 746 O O . ASP A 1 96 ? -7.112 -9.525 -7.696 1.00 93.06 96 ASP A O 1
ATOM 750 N N . ALA A 1 97 ? -6.866 -9.313 -5.481 1.00 94.19 97 ALA A N 1
ATOM 751 C CA . ALA A 1 97 ? -5.787 -8.328 -5.574 1.00 94.19 97 ALA A CA 1
ATOM 752 C C . ALA A 1 97 ? -4.503 -8.885 -6.218 1.00 94.19 97 ALA A C 1
ATOM 754 O O . ALA A 1 97 ? -3.776 -8.132 -6.869 1.00 94.19 97 ALA A O 1
ATOM 755 N N . MET A 1 98 ? -4.230 -10.188 -6.087 1.00 93.56 98 MET A N 1
ATOM 756 C CA . MET A 1 98 ? -3.056 -10.812 -6.705 1.00 93.56 98 MET A CA 1
ATOM 757 C C . MET A 1 98 ? -3.187 -10.897 -8.228 1.00 93.56 98 MET A C 1
ATOM 759 O O . MET A 1 98 ? -2.198 -10.678 -8.925 1.00 93.56 98 MET A O 1
ATOM 763 N N . ASP A 1 99 ? -4.391 -11.126 -8.761 1.00 93.69 99 ASP A N 1
ATOM 764 C CA . ASP A 1 99 ? -4.653 -11.052 -10.207 1.00 93.69 99 ASP A CA 1
ATOM 765 C C . ASP A 1 99 ? -4.334 -9.657 -10.776 1.00 93.69 99 ASP A C 1
ATOM 767 O O . ASP A 1 99 ? -3.691 -9.541 -11.823 1.00 93.69 99 ASP A O 1
ATOM 771 N N . LEU A 1 100 ? -4.703 -8.581 -10.064 1.00 93.62 100 LEU A N 1
ATOM 772 C CA . LEU A 1 100 ? -4.325 -7.218 -10.461 1.00 93.62 100 LEU A CA 1
ATOM 773 C C . LEU A 1 100 ? -2.802 -7.022 -10.420 1.00 93.62 100 LEU A C 1
ATOM 775 O O . LEU A 1 100 ? -2.234 -6.499 -11.379 1.00 93.62 100 LEU A O 1
ATOM 779 N N . ILE A 1 101 ? -2.128 -7.479 -9.362 1.00 92.38 101 ILE A N 1
ATOM 780 C CA . ILE A 1 101 ? -0.659 -7.428 -9.269 1.00 92.38 101 ILE A CA 1
ATOM 781 C C . ILE A 1 101 ? -0.015 -8.153 -10.459 1.00 92.38 101 ILE A C 1
ATOM 783 O O . ILE A 1 101 ? 0.894 -7.619 -11.095 1.00 92.38 101 ILE A O 1
ATOM 787 N N . ASP A 1 102 ? -0.489 -9.344 -10.819 1.00 91.31 102 ASP A N 1
ATOM 788 C CA . ASP A 1 102 ? 0.059 -10.101 -11.945 1.00 91.31 102 ASP A CA 1
ATOM 789 C C . ASP A 1 102 ? -0.200 -9.437 -13.302 1.00 91.31 102 ASP A C 1
ATOM 791 O O . ASP A 1 102 ? 0.626 -9.558 -14.213 1.00 91.31 102 ASP A O 1
ATOM 795 N N . LYS A 1 103 ? -1.317 -8.722 -13.465 1.00 91.31 103 LYS A N 1
ATOM 796 C CA . LYS A 1 103 ? -1.578 -7.898 -14.656 1.00 91.31 103 LYS A CA 1
ATOM 797 C C . LYS A 1 103 ? -0.642 -6.686 -14.707 1.00 91.31 103 LYS A C 1
ATOM 799 O O . LYS A 1 103 ? 0.001 -6.481 -15.735 1.00 91.31 103 LYS A O 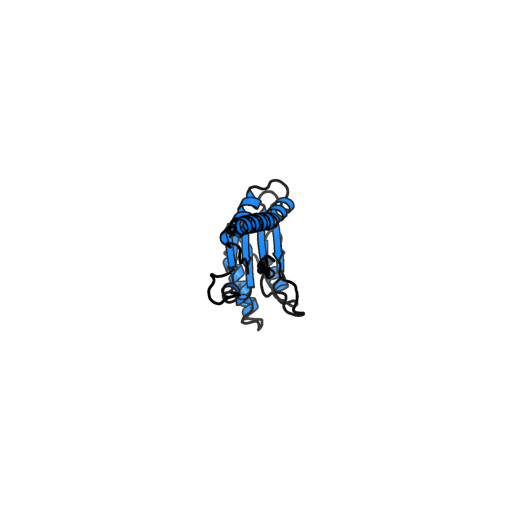1
ATOM 804 N N . LEU A 1 104 ? -0.466 -5.963 -13.598 1.00 89.44 104 LEU A N 1
ATOM 805 C CA . LEU A 1 104 ? 0.478 -4.838 -13.494 1.00 89.44 104 LEU A CA 1
ATOM 806 C C . LEU A 1 104 ? 1.914 -5.261 -13.837 1.00 89.44 104 LEU A C 1
ATOM 808 O O . LEU A 1 104 ? 2.589 -4.614 -14.636 1.00 89.44 104 LEU A O 1
ATOM 812 N N . ARG A 1 105 ? 2.358 -6.414 -13.328 1.00 87.25 105 ARG A N 1
ATOM 813 C CA . ARG A 1 105 ? 3.685 -6.976 -13.635 1.00 87.25 105 ARG A CA 1
ATOM 814 C C . ARG A 1 105 ? 3.871 -7.290 -15.121 1.00 87.25 105 ARG A C 1
ATOM 816 O O . ARG A 1 105 ? 4.972 -7.130 -15.654 1.00 87.25 105 ARG A O 1
ATOM 823 N N . ARG A 1 106 ? 2.816 -7.754 -15.801 1.00 87.19 106 ARG A N 1
ATOM 824 C CA . ARG A 1 106 ? 2.842 -8.023 -17.249 1.00 87.19 106 ARG A CA 1
ATOM 825 C C . ARG A 1 106 ? 2.918 -6.739 -18.064 1.00 87.19 106 ARG A C 1
ATOM 827 O O . ARG A 1 106 ? 3.658 -6.717 -19.047 1.00 87.19 106 ARG A O 1
ATOM 834 N N . VAL A 1 107 ? 2.215 -5.688 -17.642 1.00 84.62 107 VAL A N 1
ATOM 835 C CA . VAL A 1 107 ? 2.304 -4.356 -18.259 1.00 84.62 107 VAL A CA 1
ATOM 836 C C . VAL A 1 107 ? 3.741 -3.839 -18.191 1.00 84.62 107 VAL A C 1
ATOM 838 O O . VAL A 1 107 ? 4.325 -3.538 -19.230 1.00 84.62 107 VAL A O 1
ATOM 841 N N . GLU A 1 108 ? 4.368 -3.851 -17.009 1.00 78.25 108 GLU A N 1
ATOM 842 C CA . GLU A 1 108 ? 5.769 -3.417 -16.867 1.00 78.25 108 GLU A CA 1
ATOM 843 C C . GLU A 1 108 ? 6.742 -4.242 -17.706 1.00 78.25 108 GLU A C 1
ATOM 845 O O . GLU A 1 108 ? 7.654 -3.694 -18.323 1.00 78.25 108 GLU A O 1
ATOM 850 N N . SER A 1 109 ? 6.540 -5.562 -17.745 1.00 75.56 109 SER A N 1
ATOM 851 C CA . SER A 1 109 ? 7.384 -6.458 -18.537 1.00 75.56 109 SER A CA 1
ATOM 852 C C . SER A 1 109 ? 7.260 -6.171 -20.037 1.00 75.56 109 SER A C 1
ATOM 854 O O . SER A 1 109 ? 8.254 -6.222 -20.752 1.00 75.56 109 SER A O 1
ATOM 856 N N . SER A 1 110 ? 6.060 -5.832 -20.513 1.00 71.81 110 SER A N 1
ATOM 857 C CA . SER A 1 110 ? 5.783 -5.593 -21.937 1.00 71.81 110 SER A CA 1
ATOM 858 C C . SER A 1 110 ? 6.251 -4.214 -22.412 1.00 71.81 110 SER A C 1
ATOM 860 O O . SER A 1 110 ? 6.576 -4.049 -23.584 1.00 71.81 110 SER A O 1
ATOM 862 N N . ALA A 1 111 ? 6.358 -3.236 -21.510 1.00 65.94 111 ALA A N 1
ATOM 863 C CA . ALA A 1 111 ? 6.783 -1.866 -21.809 1.00 65.94 111 ALA A CA 1
ATOM 864 C C . ALA A 1 111 ? 8.303 -1.708 -22.051 1.00 65.94 111 ALA A C 1
ATOM 866 O O . ALA A 1 111 ? 8.839 -0.609 -21.941 1.00 65.94 111 ALA A O 1
ATOM 867 N N . GLY A 1 112 ? 9.043 -2.792 -22.312 1.00 59.31 112 GLY A N 1
ATOM 868 C CA . GLY A 1 112 ? 10.504 -2.757 -22.459 1.00 59.31 112 GLY A CA 1
ATOM 869 C C . GLY A 1 112 ? 11.267 -2.662 -21.129 1.00 59.31 112 GLY A C 1
ATOM 870 O O . GLY A 1 112 ? 12.440 -3.025 -21.078 1.00 59.31 112 GLY A O 1
ATOM 871 N N . ASN A 1 113 ? 10.594 -2.324 -20.026 1.00 60.72 113 ASN A N 1
ATOM 872 C CA . ASN A 1 113 ? 11.144 -2.213 -18.671 1.00 60.72 113 ASN A CA 1
ATOM 873 C C . ASN A 1 113 ? 11.228 -3.569 -17.945 1.00 60.72 113 ASN A C 1
ATOM 875 O O . ASN A 1 113 ? 10.768 -3.721 -16.812 1.00 60.72 113 ASN A O 1
ATOM 879 N N . HIS A 1 114 ? 11.872 -4.557 -18.573 1.00 52.88 114 HIS A N 1
ATOM 880 C CA . HIS A 1 114 ? 11.884 -5.982 -18.191 1.00 52.88 114 HIS A CA 1
ATOM 881 C C . HIS A 1 114 ? 12.411 -6.309 -16.772 1.00 52.88 114 HIS A C 1
ATOM 883 O O . HIS A 1 114 ? 12.451 -7.473 -16.377 1.00 52.88 114 HIS A O 1
ATOM 889 N N . ASN A 1 115 ? 12.801 -5.311 -15.977 1.00 57.94 115 ASN A N 1
ATOM 890 C CA . ASN A 1 115 ? 13.333 -5.476 -14.628 1.00 57.94 115 ASN A CA 1
ATOM 891 C C . ASN A 1 115 ? 12.685 -4.583 -13.557 1.00 57.94 115 ASN A C 1
ATOM 893 O O . ASN A 1 115 ? 13.005 -4.780 -12.384 1.00 57.94 115 ASN A O 1
ATOM 897 N N . ASN A 1 116 ? 11.786 -3.652 -13.900 1.00 69.12 116 ASN A N 1
ATOM 898 C CA . ASN A 1 116 ? 11.256 -2.701 -12.911 1.00 69.12 116 ASN A CA 1
ATOM 899 C C . ASN A 1 116 ? 10.377 -3.380 -11.859 1.00 69.12 116 ASN A C 1
ATOM 901 O O . ASN A 1 116 ? 10.597 -3.157 -10.672 1.00 69.12 116 ASN A O 1
ATOM 905 N N . TYR A 1 117 ? 9.530 -4.336 -12.255 1.00 75.88 117 TYR A N 1
ATOM 906 C CA . TYR A 1 117 ? 8.698 -5.084 -11.303 1.00 75.88 117 TYR A CA 1
ATOM 907 C C . TYR A 1 117 ? 9.516 -5.844 -10.233 1.00 75.88 117 TYR A C 1
ATOM 909 O O . TYR A 1 117 ? 9.008 -6.190 -9.168 1.00 75.88 117 TYR A O 1
ATOM 917 N N . GLN A 1 118 ? 10.795 -6.147 -10.500 1.00 80.31 118 GLN A N 1
ATOM 918 C CA . GLN A 1 118 ? 11.676 -6.798 -9.523 1.00 80.31 118 GLN A CA 1
ATOM 919 C C . GLN A 1 118 ? 12.215 -5.822 -8.469 1.00 80.31 118 GLN A C 1
ATOM 921 O O . GLN A 1 118 ? 12.673 -6.283 -7.422 1.00 80.31 118 GLN A O 1
ATOM 926 N N . ASN A 1 119 ? 12.168 -4.517 -8.741 1.00 78.56 119 ASN A N 1
ATOM 927 C CA . ASN A 1 119 ? 12.705 -3.432 -7.918 1.00 78.56 119 ASN A CA 1
ATOM 928 C C . ASN A 1 119 ? 11.612 -2.602 -7.218 1.00 78.56 119 ASN A C 1
ATOM 930 O O . ASN A 1 119 ? 11.928 -1.592 -6.591 1.00 78.56 119 ASN A O 1
ATOM 934 N N . VAL A 1 120 ? 10.346 -3.000 -7.331 1.00 84.00 120 VAL A N 1
ATOM 935 C CA . VAL A 1 120 ? 9.209 -2.308 -6.712 1.00 84.00 120 VAL A CA 1
ATOM 936 C C . VAL A 1 120 ? 8.467 -3.227 -5.749 1.00 84.00 120 VAL A C 1
ATOM 938 O O . VAL A 1 120 ? 8.652 -4.449 -5.736 1.00 84.00 120 VAL A O 1
ATOM 941 N N . GLN A 1 121 ? 7.625 -2.619 -4.930 1.00 87.88 121 GLN A N 1
ATOM 942 C CA . GLN A 1 121 ? 6.701 -3.271 -4.023 1.00 87.88 121 GLN A CA 1
ATOM 943 C C . GLN A 1 121 ? 5.311 -2.686 -4.253 1.00 87.88 121 GLN A C 1
ATOM 945 O O . GLN A 1 121 ? 5.146 -1.467 -4.274 1.00 87.88 121 GLN A O 1
ATOM 950 N N . TYR A 1 122 ? 4.328 -3.559 -4.440 1.00 91.50 122 TYR A N 1
ATOM 951 C CA . TYR A 1 122 ? 2.930 -3.199 -4.640 1.00 91.50 122 TYR A CA 1
ATOM 952 C C . TYR A 1 122 ? 2.155 -3.476 -3.363 1.00 91.50 122 TYR A C 1
ATOM 954 O O . TYR A 1 122 ? 2.338 -4.521 -2.739 1.00 91.50 122 TYR A O 1
ATOM 962 N N . LEU A 1 123 ? 1.252 -2.567 -3.030 1.00 94.81 123 LEU A N 1
ATOM 963 C CA . LEU A 1 123 ? 0.185 -2.750 -2.063 1.00 94.81 123 LEU A CA 1
ATOM 964 C C . LEU A 1 123 ? -1.114 -2.541 -2.832 1.00 94.81 123 LEU A C 1
ATOM 966 O O . LEU A 1 123 ? -1.265 -1.530 -3.519 1.00 94.81 123 LEU A O 1
ATOM 970 N N . VAL A 1 124 ? -2.038 -3.489 -2.747 1.00 96.25 124 VAL A N 1
ATOM 971 C CA . VAL A 1 124 ? -3.278 -3.466 -3.521 1.00 96.25 124 VAL A CA 1
ATOM 972 C C . VAL A 1 124 ? -4.454 -3.833 -2.633 1.00 96.25 124 VAL A C 1
ATOM 974 O O . VAL A 1 124 ? -4.410 -4.855 -1.956 1.00 96.25 124 VAL A O 1
ATOM 977 N N . ILE A 1 125 ? -5.526 -3.044 -2.692 1.00 96.94 125 ILE A N 1
ATOM 978 C CA . ILE A 1 125 ? -6.860 -3.457 -2.243 1.00 96.94 125 ILE A CA 1
ATOM 979 C C . ILE A 1 125 ? -7.824 -3.260 -3.409 1.00 96.94 125 ILE A C 1
ATOM 981 O O . ILE A 1 125 ? -7.895 -2.175 -3.982 1.00 96.94 125 ILE A O 1
ATOM 985 N N . VAL A 1 126 ? -8.589 -4.294 -3.749 1.00 95.75 126 VAL A N 1
ATOM 986 C CA . VAL A 1 126 ? -9.638 -4.236 -4.776 1.00 95.75 126 VAL A CA 1
ATOM 987 C C . VAL A 1 126 ? -10.980 -4.677 -4.214 1.00 95.75 126 VAL A C 1
ATOM 989 O O . VAL A 1 126 ? -11.054 -5.564 -3.362 1.00 95.75 126 VAL A O 1
ATOM 992 N N . LYS A 1 127 ? -12.053 -4.090 -4.741 1.00 93.38 127 LYS A N 1
ATOM 993 C CA . LYS A 1 127 ? -13.422 -4.573 -4.568 1.00 93.38 127 LYS A CA 1
ATOM 994 C C . LYS A 1 127 ? -13.724 -5.548 -5.704 1.00 93.38 127 LYS A C 1
ATOM 996 O O . LYS A 1 127 ? -13.739 -5.166 -6.874 1.00 93.38 127 LYS A O 1
ATOM 1001 N N . LYS A 1 128 ? -13.910 -6.823 -5.367 1.00 90.69 128 LYS A N 1
ATOM 1002 C CA . LYS A 1 128 ? -14.252 -7.884 -6.320 1.00 90.69 128 LYS A CA 1
ATOM 1003 C C . LYS A 1 128 ? -15.664 -7.673 -6.873 1.00 90.69 128 LYS A C 1
ATOM 1005 O O . LYS A 1 128 ? -16.466 -6.928 -6.314 1.00 90.69 128 LYS A O 1
ATOM 1010 N N . HIS A 1 129 ? -15.995 -8.384 -7.951 1.00 85.56 129 HIS A N 1
ATOM 1011 C CA . HIS A 1 129 ? -17.328 -8.324 -8.564 1.00 85.56 129 HIS A CA 1
ATOM 1012 C C . HIS A 1 129 ? -18.460 -8.735 -7.600 1.00 85.56 129 HIS A C 1
ATOM 1014 O O . HIS A 1 129 ? -19.580 -8.249 -7.715 1.00 85.56 129 HIS A O 1
ATOM 1020 N N . ASP A 1 130 ? -18.177 -9.612 -6.633 1.00 88.81 130 ASP A N 1
ATOM 1021 C CA . ASP A 1 130 ? -19.122 -10.009 -5.576 1.00 88.81 130 ASP A CA 1
ATOM 1022 C C . ASP A 1 130 ? -19.301 -8.938 -4.474 1.00 88.81 130 ASP A C 1
ATOM 1024 O O . ASP A 1 130 ? -20.026 -9.159 -3.507 1.00 88.81 130 ASP A O 1
ATOM 1028 N N . GLY A 1 131 ? -18.639 -7.784 -4.605 1.00 87.94 131 GLY A N 1
ATOM 1029 C CA . GLY A 1 131 ? -18.670 -6.676 -3.654 1.00 87.94 131 GLY A CA 1
ATOM 1030 C C . GLY A 1 131 ? -17.718 -6.826 -2.468 1.00 87.94 131 GLY A C 1
ATOM 1031 O O . GLY A 1 131 ? -17.545 -5.864 -1.721 1.00 87.94 131 GLY A O 1
ATOM 1032 N N . THR A 1 132 ? -17.078 -7.986 -2.294 1.00 92.56 132 THR A N 1
ATOM 1033 C CA . THR A 1 132 ? -16.135 -8.224 -1.194 1.00 92.56 132 THR A CA 1
ATOM 1034 C C . THR A 1 132 ? -14.737 -7.706 -1.525 1.00 92.56 132 THR A C 1
ATOM 1036 O O . THR A 1 132 ? -14.364 -7.549 -2.689 1.00 92.56 132 THR A O 1
ATOM 1039 N N . LEU A 1 133 ? -13.950 -7.422 -0.490 1.00 94.12 133 LEU A N 1
ATOM 1040 C CA . LEU A 1 133 ? -12.615 -6.851 -0.636 1.00 94.12 133 LEU A CA 1
ATOM 1041 C C . LEU A 1 133 ? -11.549 -7.941 -0.732 1.00 94.12 133 LEU A C 1
ATOM 1043 O O . LEU A 1 133 ? -11.684 -9.042 -0.196 1.00 94.12 133 LEU A O 1
ATOM 1047 N N . SER A 1 134 ? -10.463 -7.615 -1.416 1.00 95.38 134 SER A N 1
ATOM 1048 C CA . SER A 1 134 ? -9.247 -8.411 -1.439 1.00 95.38 134 SER A CA 1
ATOM 1049 C C . SER A 1 134 ? -8.062 -7.472 -1.306 1.00 95.38 134 SER A C 1
ATOM 1051 O O . SER A 1 134 ? -7.912 -6.570 -2.126 1.00 95.38 134 SER A O 1
ATOM 1053 N N . GLY A 1 135 ? -7.241 -7.696 -0.282 1.00 95.19 135 GLY A N 1
ATOM 1054 C CA . GLY A 1 135 ? -5.974 -7.014 -0.065 1.00 95.19 135 GLY A CA 1
ATOM 1055 C C . GLY A 1 135 ? -4.809 -7.959 -0.341 1.00 95.19 135 GLY A C 1
ATOM 1056 O O . GLY A 1 135 ? -4.866 -9.138 0.014 1.00 95.19 135 GLY A O 1
ATOM 1057 N N . ALA A 1 136 ? -3.764 -7.457 -0.988 1.00 95.12 136 ALA A N 1
ATOM 1058 C CA . ALA A 1 136 ? -2.525 -8.185 -1.213 1.00 95.12 136 ALA A CA 1
ATOM 1059 C C . ALA A 1 136 ? -1.337 -7.227 -1.313 1.00 95.12 136 ALA A C 1
ATOM 1061 O O . ALA A 1 136 ? -1.481 -6.049 -1.645 1.00 95.12 136 ALA A O 1
ATOM 1062 N N . ALA A 1 137 ? -0.148 -7.767 -1.076 1.00 92.31 137 ALA A N 1
ATOM 1063 C CA . ALA A 1 137 ? 1.107 -7.097 -1.353 1.00 92.31 137 ALA A CA 1
ATOM 1064 C C . ALA A 1 137 ? 2.011 -8.006 -2.187 1.00 92.31 137 ALA A C 1
ATOM 1066 O O . ALA A 1 137 ? 1.900 -9.233 -2.151 1.00 92.31 137 ALA A O 1
ATOM 1067 N N . HIS A 1 138 ? 2.902 -7.395 -2.957 1.00 90.06 138 HIS A N 1
ATOM 1068 C CA . HIS A 1 138 ? 3.961 -8.117 -3.640 1.00 90.06 138 HIS A CA 1
ATOM 1069 C C . HIS A 1 138 ? 5.239 -7.312 -3.622 1.00 90.06 138 HIS A C 1
ATOM 1071 O O . HIS A 1 138 ? 5.282 -6.184 -4.101 1.00 90.06 138 HIS A O 1
ATOM 1077 N N . THR A 1 139 ? 6.308 -7.946 -3.167 1.00 86.19 139 THR A N 1
ATOM 1078 C CA . THR A 1 139 ? 7.633 -7.341 -3.133 1.00 86.19 139 THR A CA 1
ATOM 1079 C C . THR A 1 139 ? 8.545 -7.998 -4.168 1.00 86.19 139 THR A C 1
ATOM 1081 O O . THR A 1 139 ? 8.803 -9.208 -4.114 1.00 86.19 139 THR A O 1
ATOM 1084 N N . GLY A 1 140 ? 9.072 -7.198 -5.094 1.00 84.56 140 GLY A N 1
ATOM 1085 C CA . GLY A 1 140 ? 9.979 -7.643 -6.143 1.00 84.56 140 GLY A CA 1
ATOM 1086 C C . GLY A 1 140 ? 11.262 -8.289 -5.605 1.00 84.56 140 GLY A C 1
ATOM 1087 O O . GLY A 1 140 ? 11.818 -7.904 -4.576 1.00 84.56 140 GLY A O 1
ATOM 1088 N N . LYS A 1 141 ? 11.767 -9.303 -6.321 1.00 81.50 141 LYS A N 1
ATOM 1089 C CA . LYS A 1 141 ? 12.906 -10.128 -5.868 1.00 81.50 141 LYS A CA 1
ATOM 1090 C C . LYS A 1 141 ? 14.208 -9.352 -5.659 1.00 81.50 141 LYS A C 1
ATOM 1092 O O . LYS A 1 141 ? 15.011 -9.772 -4.832 1.00 81.50 141 LYS A O 1
ATOM 1097 N N . LYS A 1 142 ? 14.459 -8.298 -6.439 1.00 74.81 142 LYS A N 1
ATOM 1098 C CA . LYS A 1 142 ? 15.666 -7.472 -6.301 1.00 74.81 142 LYS A CA 1
ATOM 1099 C C . LYS A 1 142 ? 15.515 -6.502 -5.136 1.00 74.81 142 LYS A C 1
ATOM 1101 O O . LYS A 1 142 ? 16.461 -6.366 -4.375 1.00 74.81 142 LYS A O 1
ATOM 1106 N N . LEU A 1 143 ? 14.317 -5.951 -4.925 1.00 73.94 143 LEU A N 1
ATOM 1107 C CA . LEU A 1 143 ? 14.021 -5.121 -3.755 1.00 73.94 143 LEU A CA 1
ATOM 1108 C C . LEU A 1 143 ? 14.212 -5.901 -2.442 1.00 73.94 143 LEU A C 1
ATOM 1110 O O . LEU A 1 143 ? 14.840 -5.389 -1.524 1.00 73.94 143 LEU A O 1
ATOM 1114 N N . LYS A 1 144 ? 13.800 -7.179 -2.390 1.00 65.56 144 LYS A N 1
ATOM 1115 C CA . LYS A 1 144 ? 14.054 -8.075 -1.237 1.00 65.56 144 LYS A CA 1
ATOM 1116 C C . LYS A 1 144 ? 15.540 -8.321 -0.935 1.00 65.56 144 LYS A C 1
ATOM 1118 O O . LYS A 1 144 ? 15.860 -8.790 0.150 1.00 65.56 144 LYS A O 1
ATOM 1123 N N . LYS A 1 145 ? 16.428 -8.094 -1.908 1.00 60.34 145 LYS A N 1
ATOM 1124 C CA . LYS A 1 145 ? 17.872 -8.375 -1.822 1.00 60.34 145 LYS A CA 1
ATOM 1125 C C . LYS A 1 145 ? 18.723 -7.122 -1.624 1.00 60.34 145 LYS A C 1
ATOM 1127 O O . LYS A 1 145 ? 19.945 -7.233 -1.626 1.00 60.34 145 LYS A O 1
ATOM 1132 N N . LEU A 1 146 ? 18.113 -5.945 -1.507 1.00 57.12 146 LEU A N 1
ATOM 1133 C CA . LEU A 1 146 ? 18.839 -4.722 -1.186 1.00 57.12 146 LEU A CA 1
ATOM 1134 C C . LEU A 1 146 ? 19.238 -4.785 0.283 1.00 57.12 146 LEU A C 1
ATOM 1136 O O . LEU A 1 146 ? 18.482 -4.383 1.151 1.00 57.12 146 LEU A O 1
ATOM 1140 N N . THR A 1 147 ? 20.408 -5.350 0.539 1.00 49.31 147 THR A N 1
ATOM 1141 C CA . THR A 1 147 ? 21.068 -5.331 1.838 1.00 49.31 147 THR A CA 1
ATOM 1142 C C . THR A 1 147 ? 22.256 -4.372 1.733 1.00 49.31 147 THR A C 1
ATOM 1144 O O . THR A 1 147 ? 23.079 -4.562 0.833 1.00 49.31 147 THR A O 1
ATOM 1147 N N . PRO A 1 148 ? 22.392 -3.367 2.613 1.00 46.00 148 PRO A N 1
ATOM 1148 C CA . PRO A 1 148 ? 23.584 -2.525 2.702 1.00 46.00 148 PRO A CA 1
ATOM 1149 C C . PRO A 1 148 ? 24.858 -3.336 2.979 1.00 46.00 148 PRO A C 1
ATOM 1151 O O . PRO A 1 148 ? 25.936 -2.931 2.563 1.00 46.00 148 PRO A O 1
ATOM 1154 N N . ASP A 1 149 ? 24.718 -4.503 3.618 1.00 46.00 149 ASP A N 1
ATOM 1155 C CA . ASP A 1 149 ? 25.796 -5.442 3.917 1.00 46.00 149 ASP A CA 1
ATOM 1156 C C . ASP A 1 149 ? 25.362 -6.875 3.593 1.00 46.00 149 ASP A C 1
ATOM 1158 O O . ASP A 1 149 ? 24.282 -7.306 3.993 1.00 46.00 149 ASP A O 1
ATOM 1162 N N . ASN A 1 150 ? 26.229 -7.634 2.919 1.00 40.19 150 ASN A N 1
ATOM 1163 C CA . ASN A 1 150 ? 26.001 -8.976 2.350 1.00 40.19 150 ASN A CA 1
ATOM 1164 C C . ASN A 1 150 ? 25.537 -10.091 3.327 1.00 40.19 150 ASN A C 1
ATOM 1166 O O . ASN A 1 150 ? 25.514 -11.255 2.935 1.00 40.19 150 ASN A O 1
ATOM 1170 N N . ASN A 1 151 ? 25.183 -9.780 4.579 1.00 40.94 151 ASN A N 1
ATOM 1171 C CA . ASN A 1 151 ? 24.958 -10.750 5.656 1.00 40.94 151 ASN A CA 1
ATOM 1172 C C . ASN A 1 151 ? 23.680 -10.540 6.499 1.00 40.94 151 ASN A C 1
ATOM 1174 O O . ASN A 1 151 ? 23.514 -11.254 7.486 1.00 40.94 151 ASN A O 1
ATOM 1178 N N . HIS A 1 152 ? 22.780 -9.606 6.165 1.00 42.53 152 HIS A N 1
ATOM 1179 C CA . HIS A 1 152 ? 21.543 -9.386 6.940 1.00 42.53 152 HIS A CA 1
ATOM 1180 C C . HIS A 1 152 ? 20.266 -9.707 6.140 1.00 42.53 152 HIS A C 1
ATOM 1182 O O . HIS A 1 152 ? 20.256 -9.681 4.916 1.00 42.53 152 HIS A O 1
ATOM 1188 N N . ALA A 1 153 ? 19.224 -10.124 6.865 1.00 43.75 153 ALA A N 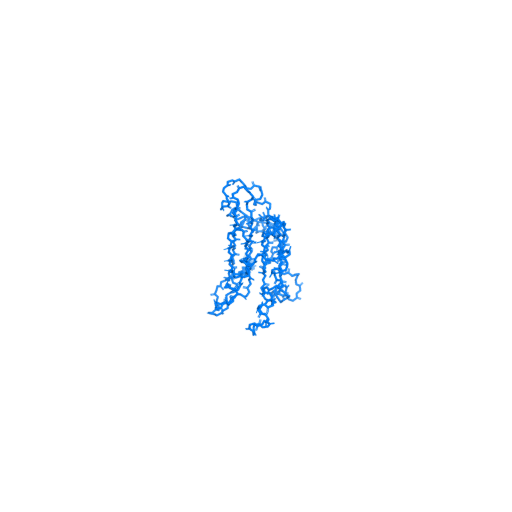1
ATOM 1189 C CA . ALA A 1 153 ? 17.935 -10.633 6.382 1.00 43.75 153 ALA A CA 1
ATOM 1190 C C . ALA A 1 153 ? 17.191 -9.642 5.441 1.00 43.75 153 ALA A C 1
ATOM 1192 O O . ALA A 1 153 ? 17.545 -8.466 5.410 1.00 43.75 153 ALA A O 1
ATOM 1193 N N . PRO A 1 154 ? 16.201 -10.095 4.638 1.00 49.88 154 PRO A N 1
ATOM 1194 C CA . PRO A 1 154 ? 15.579 -9.265 3.598 1.00 49.88 154 PRO A CA 1
ATOM 1195 C C . PRO A 1 154 ? 14.847 -8.044 4.169 1.00 49.88 154 PRO A C 1
ATOM 1197 O O . PRO A 1 154 ? 13.883 -8.226 4.888 1.00 49.88 154 PRO A O 1
ATOM 1200 N N . GLU A 1 155 ? 15.217 -6.829 3.748 1.00 62.16 155 GLU A N 1
ATOM 1201 C CA . GLU A 1 155 ? 14.746 -5.552 4.327 1.00 62.16 155 GLU A CA 1
ATOM 1202 C C . GLU A 1 155 ? 13.311 -5.128 3.967 1.00 62.16 155 GLU A C 1
ATOM 1204 O O . GLU A 1 155 ? 12.957 -3.949 4.082 1.00 62.16 155 GLU A O 1
ATOM 1209 N N . ALA A 1 156 ? 12.501 -6.046 3.445 1.00 57.47 156 ALA A N 1
ATOM 1210 C CA . ALA A 1 156 ? 11.162 -5.754 2.960 1.00 57.47 156 ALA A CA 1
ATOM 1211 C C . ALA A 1 156 ? 10.153 -6.753 3.515 1.00 57.47 156 ALA A C 1
ATOM 1213 O O . ALA A 1 156 ? 10.301 -7.965 3.339 1.00 57.47 156 ALA A O 1
ATOM 1214 N N . ASP A 1 157 ? 9.106 -6.216 4.130 1.00 64.81 157 ASP A N 1
ATOM 1215 C CA . ASP A 1 157 ? 8.069 -6.978 4.817 1.00 64.81 157 ASP A CA 1
ATOM 1216 C C . ASP A 1 157 ? 6.686 -6.446 4.445 1.00 64.81 157 ASP A C 1
ATOM 1218 O O . ASP A 1 157 ? 6.525 -5.303 3.998 1.00 64.81 157 ASP A O 1
ATOM 1222 N N . GLU A 1 158 ? 5.692 -7.309 4.598 1.00 73.19 158 GLU A N 1
ATOM 1223 C CA . GLU A 1 158 ? 4.314 -7.058 4.205 1.00 73.19 158 GLU A CA 1
ATOM 1224 C C . GLU A 1 158 ? 3.347 -7.739 5.182 1.00 73.19 158 GLU A C 1
ATOM 1226 O O . GLU A 1 158 ? 3.447 -8.929 5.477 1.00 73.19 158 GLU A O 1
ATOM 1231 N N . VAL A 1 159 ? 2.381 -6.972 5.683 1.00 70.44 159 VAL A N 1
ATOM 1232 C CA . VAL A 1 159 ? 1.265 -7.444 6.507 1.00 70.44 159 VAL A CA 1
ATOM 1233 C C . VAL A 1 159 ? -0.010 -7.054 5.784 1.00 70.44 159 VAL A C 1
ATOM 1235 O O . VAL A 1 159 ? -0.222 -5.880 5.494 1.00 70.44 159 VAL A O 1
ATOM 1238 N N . TYR A 1 160 ? -0.875 -8.017 5.486 1.00 73.25 160 TYR A N 1
ATOM 1239 C CA . TYR A 1 160 ? -2.108 -7.730 4.764 1.00 73.25 160 TYR A CA 1
ATOM 1240 C C . TYR A 1 160 ? -3.298 -8.524 5.287 1.00 73.25 160 TYR A C 1
ATOM 1242 O O . TYR A 1 160 ? -3.193 -9.684 5.682 1.00 73.25 160 TYR A O 1
ATOM 1250 N N . PHE A 1 161 ? -4.440 -7.853 5.236 1.00 77.88 161 PHE A N 1
ATOM 1251 C CA . PHE A 1 161 ? -5.787 -8.344 5.477 1.00 77.88 161 PHE A CA 1
ATOM 1252 C C . PHE A 1 161 ? -6.671 -7.919 4.296 1.00 77.88 161 PHE A C 1
ATOM 1254 O O . PHE A 1 161 ? -6.206 -7.260 3.366 1.00 77.88 161 PHE A O 1
ATOM 1261 N N . GLN A 1 162 ? -7.945 -8.316 4.295 1.00 82.44 162 GLN A N 1
ATOM 1262 C CA . GLN A 1 162 ? -8.840 -8.060 3.157 1.00 82.44 162 GLN A CA 1
ATOM 1263 C C . GLN A 1 162 ? -9.025 -6.565 2.853 1.00 82.44 162 GLN A C 1
ATOM 1265 O O . GLN A 1 162 ? -9.173 -6.202 1.690 1.00 82.44 162 GLN A O 1
ATOM 1270 N N . ASP A 1 163 ? -9.004 -5.715 3.877 1.00 89.69 163 ASP A N 1
ATOM 1271 C CA . ASP A 1 163 ? -9.314 -4.287 3.813 1.00 89.69 163 ASP A CA 1
ATOM 1272 C C . ASP A 1 163 ? -8.146 -3.380 4.213 1.00 89.69 163 ASP A C 1
ATOM 1274 O O . ASP A 1 163 ? -8.292 -2.164 4.165 1.00 89.69 163 ASP A O 1
ATOM 1278 N N . LEU A 1 164 ? -6.988 -3.933 4.578 1.00 95.38 164 LEU A N 1
ATOM 1279 C CA . LEU A 1 164 ? -5.817 -3.164 4.987 1.00 95.38 164 LEU A CA 1
ATOM 1280 C C . LEU A 1 164 ? -4.536 -3.886 4.584 1.00 95.38 164 LEU A C 1
ATOM 1282 O O . LEU A 1 164 ? -4.358 -5.072 4.859 1.00 95.38 164 LEU A O 1
ATOM 1286 N N . VAL A 1 165 ? -3.616 -3.150 3.968 1.00 95.12 165 VAL A N 1
ATOM 1287 C CA . VAL A 1 165 ? -2.297 -3.650 3.572 1.00 95.12 165 VAL A CA 1
ATOM 1288 C C . VAL A 1 165 ? -1.243 -2.671 4.068 1.00 95.12 165 VAL A C 1
ATOM 1290 O O . VAL A 1 165 ? -1.310 -1.479 3.776 1.00 95.12 165 VAL A O 1
ATOM 1293 N N . VAL A 1 166 ? -0.258 -3.179 4.801 1.00 92.06 166 VAL A N 1
ATOM 1294 C CA . VAL A 1 166 ? 0.941 -2.452 5.220 1.00 92.06 166 VAL A CA 1
ATOM 1295 C C . VAL A 1 166 ? 2.141 -3.127 4.584 1.00 92.06 166 VAL A C 1
ATOM 1297 O O . VAL A 1 166 ? 2.272 -4.348 4.642 1.00 92.06 166 VAL A O 1
ATOM 1300 N N . ALA A 1 167 ? 3.030 -2.350 3.986 1.00 89.88 167 ALA A N 1
ATOM 1301 C CA . ALA A 1 167 ? 4.283 -2.886 3.484 1.00 89.88 167 ALA A CA 1
ATOM 1302 C C . ALA A 1 167 ? 5.388 -1.840 3.552 1.00 89.88 167 ALA A C 1
ATOM 1304 O O . ALA A 1 167 ? 5.150 -0.634 3.428 1.00 89.88 167 ALA A O 1
ATOM 1305 N N . GLY A 1 168 ? 6.616 -2.313 3.694 1.00 86.88 168 GLY A N 1
ATOM 1306 C CA . GLY A 1 168 ? 7.791 -1.462 3.693 1.00 86.88 168 GLY A CA 1
ATOM 1307 C C . GLY A 1 168 ? 8.996 -2.151 3.085 1.00 86.88 168 GLY A C 1
ATOM 1308 O O . GLY A 1 168 ? 9.020 -3.368 2.906 1.00 86.88 168 GLY A O 1
ATOM 1309 N N . ASN A 1 169 ? 9.992 -1.340 2.756 1.00 80.50 169 ASN A N 1
ATOM 1310 C CA . ASN A 1 169 ? 11.301 -1.762 2.285 1.00 80.50 169 ASN A CA 1
ATOM 1311 C C . ASN A 1 169 ? 12.389 -0.880 2.914 1.00 80.50 169 ASN A C 1
ATOM 1313 O O . ASN A 1 169 ? 12.123 0.259 3.307 1.00 80.50 169 ASN A O 1
ATOM 1317 N N . ARG A 1 170 ? 13.608 -1.425 3.013 1.00 75.69 170 ARG A N 1
ATOM 1318 C CA . ARG A 1 170 ? 14.767 -0.787 3.658 1.00 75.69 170 ARG A CA 1
ATOM 1319 C C . ARG A 1 170 ? 14.516 -0.411 5.120 1.00 75.69 170 ARG A C 1
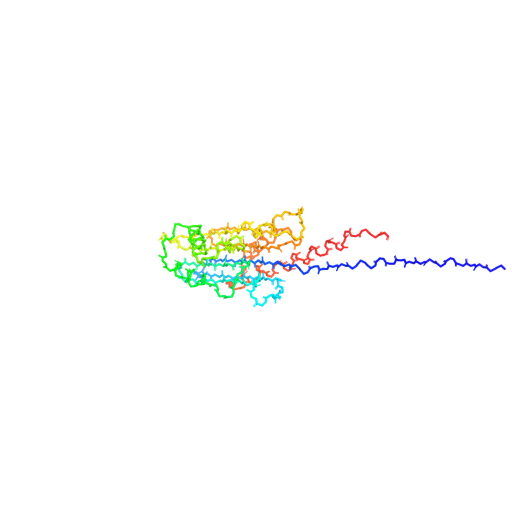ATOM 1321 O O . ARG A 1 170 ? 14.903 0.659 5.577 1.00 75.69 170 ARG A O 1
ATOM 1328 N N . LEU A 1 171 ? 13.817 -1.280 5.850 1.00 71.81 171 LEU A N 1
ATOM 1329 C CA . LEU A 1 171 ? 13.355 -1.017 7.220 1.00 71.81 171 LEU A CA 1
ATOM 1330 C C . LEU A 1 171 ? 14.446 -1.194 8.298 1.00 71.81 171 LEU A C 1
ATOM 1332 O O . LEU A 1 171 ? 14.171 -1.017 9.486 1.00 71.81 171 LEU A O 1
ATOM 1336 N N . THR A 1 172 ? 15.679 -1.526 7.914 1.00 62.91 172 THR A N 1
ATOM 1337 C CA . THR A 1 172 ? 16.808 -1.677 8.839 1.00 62.91 172 THR A CA 1
ATOM 1338 C C . THR A 1 172 ? 17.224 -0.331 9.451 1.00 62.91 172 THR A C 1
ATOM 1340 O O . THR A 1 172 ? 17.070 0.722 8.826 1.00 62.91 172 THR A O 1
ATOM 1343 N N . PRO A 1 173 ? 17.726 -0.314 10.703 1.00 54.16 173 PRO A N 1
ATOM 1344 C CA . PRO A 1 173 ? 18.032 -1.445 11.592 1.00 54.16 173 PRO A CA 1
ATOM 1345 C C . PRO A 1 173 ? 16.834 -1.954 12.420 1.00 54.16 173 PRO A C 1
ATOM 1347 O O . PRO A 1 173 ? 17.010 -2.742 13.351 1.00 54.16 173 PRO A O 1
ATOM 1350 N N . PHE A 1 174 ? 15.615 -1.491 12.148 1.00 59.72 174 PHE A N 1
ATOM 1351 C CA . PHE A 1 174 ? 14.444 -1.866 12.931 1.00 59.72 174 PHE A CA 1
ATOM 1352 C C . PHE A 1 174 ? 13.946 -3.260 12.534 1.00 59.72 174 PHE A C 1
ATOM 1354 O O . PHE A 1 174 ? 14.005 -3.651 11.371 1.00 59.72 174 PHE A O 1
ATOM 1361 N N . LYS A 1 175 ? 13.433 -4.036 13.498 1.00 65.50 175 LYS A N 1
ATOM 1362 C CA . LYS A 1 175 ? 12.792 -5.324 13.193 1.00 65.50 175 LYS A CA 1
ATOM 1363 C C . LYS A 1 175 ? 11.547 -5.051 12.345 1.00 65.50 175 LYS A C 1
ATOM 1365 O O . LYS A 1 175 ? 10.552 -4.569 12.878 1.00 65.50 175 LYS A O 1
ATOM 1370 N N . GLU A 1 176 ? 11.607 -5.363 11.054 1.00 63.22 176 GLU A N 1
ATOM 1371 C CA . GLU A 1 176 ? 10.564 -5.087 10.048 1.00 63.22 176 GLU A CA 1
ATOM 1372 C C . GLU A 1 176 ? 9.148 -5.428 10.530 1.00 63.22 176 GLU A C 1
ATOM 1374 O O . GLU A 1 176 ? 8.261 -4.570 10.531 1.00 63.22 176 GLU A O 1
ATOM 1379 N N . LYS A 1 177 ? 8.977 -6.644 11.068 1.00 67.25 177 LYS A N 1
ATOM 1380 C CA . LYS A 1 177 ? 7.706 -7.131 11.624 1.00 67.25 177 LYS A CA 1
ATOM 1381 C C . LYS A 1 177 ? 7.140 -6.225 12.712 1.00 67.25 177 LYS A C 1
ATOM 1383 O O . LYS A 1 177 ? 5.927 -6.124 12.853 1.00 67.25 177 LYS A O 1
ATOM 1388 N N . THR A 1 178 ? 7.996 -5.569 13.492 1.00 77.62 178 THR A N 1
ATOM 1389 C CA . THR A 1 178 ? 7.579 -4.652 14.556 1.00 77.62 178 THR A CA 1
ATOM 1390 C C . THR A 1 178 ? 7.050 -3.339 13.989 1.00 77.62 178 THR A C 1
ATOM 1392 O O . THR A 1 178 ? 6.043 -2.853 14.493 1.00 77.62 178 THR A O 1
ATOM 1395 N N . ILE A 1 179 ? 7.656 -2.791 12.928 1.00 81.44 179 ILE A N 1
ATOM 1396 C CA . ILE A 1 179 ? 7.152 -1.568 12.278 1.00 81.44 179 ILE A CA 1
ATOM 1397 C C . ILE A 1 179 ? 5.786 -1.837 11.646 1.00 81.44 179 ILE A C 1
ATOM 1399 O O . ILE A 1 179 ? 4.829 -1.119 11.932 1.00 81.44 179 ILE A O 1
ATOM 1403 N N . MET A 1 180 ? 5.673 -2.889 10.829 1.00 86.12 180 MET A N 1
ATOM 1404 C CA . MET A 1 180 ? 4.419 -3.200 10.135 1.00 86.12 180 MET A CA 1
ATOM 1405 C C . MET A 1 180 ? 3.292 -3.512 11.131 1.00 86.12 180 MET A C 1
ATOM 1407 O O . MET A 1 180 ? 2.186 -2.984 11.001 1.00 86.12 180 MET A O 1
ATOM 1411 N N . ALA A 1 181 ? 3.579 -4.304 12.174 1.00 85.56 181 ALA A N 1
ATOM 1412 C CA . ALA A 1 181 ? 2.611 -4.604 13.227 1.00 85.56 181 ALA A CA 1
ATOM 1413 C C . ALA A 1 181 ? 2.204 -3.359 14.027 1.00 85.56 181 ALA A C 1
ATOM 1415 O O . ALA A 1 181 ? 1.038 -3.225 14.386 1.00 85.56 181 ALA A O 1
ATOM 1416 N N . GLN A 1 182 ? 3.127 -2.433 14.296 1.00 89.00 182 GLN A N 1
ATOM 1417 C CA . GLN A 1 182 ? 2.803 -1.196 15.003 1.00 89.00 182 GLN A CA 1
ATOM 1418 C C . GLN A 1 182 ? 1.881 -0.298 14.184 1.00 89.00 182 GLN A C 1
ATOM 1420 O O . GLN A 1 182 ? 0.893 0.196 14.727 1.00 89.00 182 GLN A O 1
ATOM 1425 N N . MET A 1 183 ? 2.166 -0.111 12.892 1.00 91.81 183 MET A N 1
ATOM 1426 C CA . MET A 1 183 ? 1.300 0.664 12.000 1.00 91.81 183 MET A CA 1
ATOM 1427 C C . MET A 1 183 ? -0.105 0.057 11.949 1.00 91.81 183 MET A C 1
ATOM 1429 O O . MET A 1 183 ? -1.093 0.769 12.126 1.00 91.81 183 MET A O 1
ATOM 1433 N N . TYR A 1 184 ? -0.182 -1.267 11.785 1.00 92.38 184 TYR A N 1
ATOM 1434 C CA . TYR A 1 184 ? -1.432 -2.024 11.807 1.00 92.38 184 TYR A CA 1
ATOM 1435 C C . TYR A 1 184 ? -2.207 -1.821 13.119 1.00 92.38 184 TYR A C 1
ATOM 1437 O O . TYR A 1 184 ? -3.355 -1.378 13.106 1.00 92.38 184 TYR A O 1
ATOM 1445 N N . ASN A 1 185 ? -1.573 -2.099 14.261 1.00 92.25 185 ASN A N 1
ATOM 1446 C CA . ASN A 1 185 ? -2.220 -2.023 15.571 1.00 92.25 185 ASN A CA 1
ATOM 1447 C C . ASN A 1 185 ? -2.671 -0.595 15.887 1.00 92.25 185 ASN A C 1
ATOM 1449 O O . ASN A 1 185 ? -3.771 -0.395 16.395 1.00 92.25 185 ASN A O 1
ATOM 1453 N N . THR A 1 186 ? -1.847 0.400 15.548 1.00 94.56 186 THR A N 1
ATOM 1454 C CA . THR A 1 186 ? -2.175 1.811 15.774 1.00 94.56 186 THR A CA 1
ATOM 1455 C C . THR A 1 186 ? -3.366 2.240 14.927 1.00 94.56 186 THR A C 1
ATOM 1457 O O . THR A 1 186 ? -4.238 2.939 15.437 1.00 94.56 186 THR A O 1
ATOM 1460 N N . TYR A 1 187 ? -3.457 1.800 13.666 1.00 95.44 187 TYR A N 1
ATOM 1461 C CA . TYR A 1 187 ? -4.613 2.103 12.821 1.00 95.44 187 TYR A CA 1
ATOM 1462 C C . TYR A 1 187 ? -5.923 1.589 13.438 1.00 95.44 187 TYR A C 1
ATOM 1464 O O . TYR A 1 187 ? -6.904 2.329 13.499 1.00 95.44 187 TYR A O 1
ATOM 1472 N N . TYR A 1 188 ? -5.942 0.342 13.919 1.00 93.81 188 TYR A N 1
ATOM 1473 C CA . TYR A 1 188 ? -7.141 -0.260 14.516 1.00 93.81 188 TYR A CA 1
ATOM 1474 C C . TYR A 1 188 ? -7.478 0.278 15.909 1.00 93.81 188 TYR A C 1
ATOM 1476 O O . TYR A 1 188 ? -8.652 0.320 16.266 1.00 93.81 188 TYR A O 1
ATOM 1484 N N . ALA A 1 189 ? -6.475 0.699 16.681 1.00 95.00 189 ALA A N 1
ATOM 1485 C CA . ALA A 1 189 ? -6.678 1.328 17.984 1.00 95.00 189 ALA A CA 1
ATOM 1486 C C . ALA A 1 189 ? -7.062 2.816 17.886 1.00 95.00 189 ALA A C 1
ATOM 1488 O O . ALA A 1 189 ? -7.548 3.384 18.860 1.00 95.00 189 ALA A O 1
ATOM 1489 N N . SER A 1 190 ? -6.823 3.457 16.739 1.00 95.25 190 SER A N 1
ATOM 1490 C CA . SER A 1 190 ? -7.131 4.871 16.537 1.00 95.25 190 SER A CA 1
ATOM 1491 C C . SER A 1 190 ? -8.624 5.090 16.302 1.00 95.25 190 SER A C 1
ATOM 1493 O O . SER A 1 190 ? -9.246 4.452 15.450 1.00 95.25 190 SER A O 1
ATOM 1495 N N . GLU A 1 191 ? -9.175 6.063 17.017 1.00 93.50 191 GLU A N 1
ATOM 1496 C CA . GLU A 1 191 ? -10.509 6.608 16.780 1.00 93.50 191 GLU A CA 1
ATOM 1497 C C . GLU A 1 191 ? -10.431 7.834 15.855 1.00 93.50 191 GLU A C 1
ATOM 1499 O O . GLU A 1 191 ? -9.363 8.418 15.672 1.00 93.50 191 GLU A O 1
ATOM 1504 N N . GLY A 1 192 ? -11.566 8.243 15.283 1.00 94.31 192 GLY A N 1
ATOM 1505 C CA . GLY A 1 192 ? -11.665 9.462 14.475 1.00 94.31 192 GLY A CA 1
ATOM 1506 C C . GLY A 1 192 ? -11.889 9.215 12.985 1.00 94.31 192 GLY A C 1
ATOM 1507 O O . GLY A 1 192 ? -12.507 8.219 12.592 1.00 94.31 192 GLY A O 1
ATOM 1508 N N . SER A 1 193 ? -11.457 10.180 12.171 1.00 96.56 193 SER A N 1
ATOM 1509 C CA . SER A 1 193 ? -11.569 10.129 10.710 1.00 96.56 193 SER A CA 1
ATOM 1510 C C . SER A 1 193 ? -10.599 9.112 10.098 1.00 96.56 193 SER A C 1
ATOM 1512 O O . SER A 1 193 ? -9.660 8.650 10.751 1.00 96.56 193 SER A O 1
ATOM 1514 N N . LEU A 1 194 ? -10.814 8.746 8.831 1.00 96.12 194 LEU A N 1
ATOM 1515 C CA . LEU A 1 194 ? -9.883 7.886 8.096 1.00 96.12 194 LEU A CA 1
ATOM 1516 C C . LEU A 1 194 ? -8.480 8.516 8.058 1.00 96.12 194 LEU A C 1
ATOM 1518 O O . LEU A 1 194 ? -7.480 7.830 8.271 1.00 96.12 194 LEU A O 1
ATOM 1522 N N . GLU A 1 195 ? -8.420 9.825 7.838 1.00 96.38 195 GLU A N 1
ATOM 1523 C CA . GLU A 1 195 ? -7.208 10.629 7.792 1.00 96.38 195 GLU A CA 1
ATOM 1524 C C . GLU A 1 195 ? -6.450 10.581 9.121 1.00 96.38 195 GLU A C 1
ATOM 1526 O O . GLU A 1 195 ? -5.258 10.273 9.125 1.00 96.38 195 GLU A O 1
ATOM 1531 N N . ASP A 1 196 ? -7.133 10.793 10.250 1.00 95.94 196 ASP A N 1
ATOM 1532 C CA . ASP A 1 196 ? -6.506 10.753 11.579 1.00 95.94 196 ASP A CA 1
ATOM 1533 C C . ASP A 1 196 ? -5.902 9.377 11.867 1.00 95.94 196 ASP A C 1
ATOM 1535 O O . ASP A 1 196 ? -4.753 9.262 12.298 1.00 95.94 196 ASP A O 1
ATOM 1539 N N . LYS A 1 197 ? -6.648 8.307 11.563 1.00 97.19 197 LYS A N 1
ATOM 1540 C CA . LYS A 1 197 ? -6.175 6.929 11.749 1.00 97.19 197 LYS A CA 1
ATOM 1541 C C . LYS A 1 197 ? -4.933 6.637 10.907 1.00 97.19 197 LYS A C 1
ATOM 1543 O O . LYS A 1 197 ? -4.003 5.991 11.391 1.00 97.19 197 LYS A O 1
ATOM 1548 N N . LEU A 1 198 ? -4.897 7.111 9.661 1.00 95.94 198 LEU A N 1
ATOM 1549 C CA . LEU A 1 198 ? -3.749 6.958 8.763 1.00 95.94 198 LEU A CA 1
ATOM 1550 C C . LEU A 1 198 ? -2.523 7.751 9.245 1.00 95.94 198 LEU A C 1
ATOM 1552 O O . LEU A 1 198 ? -1.413 7.213 9.262 1.00 95.94 198 LEU A O 1
ATOM 1556 N N . ILE A 1 199 ? -2.717 9.000 9.680 1.00 94.50 199 ILE A N 1
ATOM 1557 C CA . ILE A 1 199 ? -1.653 9.854 10.231 1.00 94.50 199 ILE A CA 1
ATOM 1558 C C . ILE A 1 199 ? -1.073 9.232 11.504 1.00 94.50 199 ILE A C 1
ATOM 1560 O O . ILE A 1 199 ? 0.151 9.173 11.653 1.00 94.50 199 ILE A O 1
ATOM 1564 N N . ASN A 1 200 ? -1.924 8.724 12.396 1.00 94.88 200 ASN A N 1
ATOM 1565 C CA . ASN A 1 200 ? -1.497 8.052 13.622 1.00 94.88 200 ASN A CA 1
ATOM 1566 C C . ASN A 1 200 ? -0.703 6.780 13.312 1.00 94.88 200 ASN A C 1
ATOM 1568 O O . ASN A 1 200 ? 0.370 6.570 13.882 1.00 94.88 200 ASN A O 1
ATOM 1572 N N . ALA A 1 201 ? -1.182 5.961 12.371 1.00 94.06 201 ALA A N 1
ATOM 1573 C CA . ALA A 1 201 ? -0.499 4.742 11.953 1.00 94.06 201 ALA A CA 1
ATOM 1574 C C . ALA A 1 201 ? 0.923 5.027 11.450 1.00 94.06 201 ALA A C 1
ATOM 1576 O O . ALA A 1 201 ? 1.871 4.409 11.932 1.00 94.06 201 ALA A O 1
ATOM 1577 N N . ILE A 1 202 ? 1.102 5.998 10.552 1.00 91.19 202 ILE A N 1
ATOM 1578 C CA . ILE A 1 202 ? 2.429 6.385 10.044 1.00 91.19 202 ILE A CA 1
ATOM 1579 C C . ILE A 1 202 ? 3.300 6.998 11.146 1.00 91.19 202 ILE A C 1
ATOM 1581 O O . ILE A 1 202 ? 4.476 6.657 11.274 1.00 91.19 202 ILE A O 1
ATOM 1585 N N . SER A 1 203 ? 2.728 7.865 11.983 1.00 90.56 203 SER A N 1
ATOM 1586 C CA . SER A 1 203 ? 3.470 8.561 13.041 1.00 90.56 203 SER A CA 1
ATOM 1587 C C . SER A 1 203 ? 3.949 7.624 14.156 1.00 90.56 203 SER A C 1
ATOM 1589 O O . SER A 1 203 ? 4.967 7.906 14.791 1.00 90.56 203 SER A O 1
ATOM 1591 N N . SER A 1 204 ? 3.281 6.484 14.357 1.00 89.62 204 SER A N 1
ATOM 1592 C CA . SER A 1 204 ? 3.670 5.462 15.342 1.00 89.62 204 SER A CA 1
ATOM 1593 C C . SER A 1 204 ? 5.068 4.874 15.104 1.00 89.62 204 SER A C 1
ATOM 1595 O O . SER A 1 204 ? 5.748 4.459 16.045 1.00 89.62 204 SER A O 1
ATOM 1597 N N . VAL A 1 205 ? 5.553 4.900 13.859 1.00 85.12 205 VAL A N 1
ATOM 1598 C CA . VAL A 1 205 ? 6.900 4.425 13.511 1.00 85.12 205 VAL A CA 1
ATOM 1599 C C . VAL A 1 205 ? 7.980 5.302 14.153 1.00 85.12 205 VAL A C 1
ATOM 1601 O O . VAL A 1 205 ? 9.000 4.791 14.619 1.00 85.12 205 VAL A O 1
ATOM 1604 N N . ASN A 1 206 ? 7.738 6.612 14.272 1.00 79.94 206 ASN A N 1
ATOM 1605 C CA . ASN A 1 206 ? 8.660 7.529 14.948 1.00 79.94 206 ASN A CA 1
ATOM 1606 C C . ASN A 1 206 ? 8.760 7.238 16.451 1.00 79.94 206 ASN A C 1
ATOM 1608 O O . ASN A 1 206 ? 9.827 7.400 17.049 1.00 79.94 206 ASN A O 1
ATOM 1612 N N . GLU A 1 207 ? 7.663 6.811 17.076 1.00 79.50 207 GLU A N 1
ATOM 1613 C CA . GLU A 1 207 ? 7.657 6.417 18.484 1.00 79.50 207 GLU A CA 1
ATOM 1614 C C . GLU A 1 207 ? 8.500 5.158 18.708 1.00 79.50 207 GLU A C 1
ATOM 1616 O O . GLU A 1 207 ? 9.367 5.149 19.586 1.00 79.50 207 GLU A O 1
ATOM 1621 N N . LEU A 1 208 ? 8.336 4.143 17.853 1.00 77.56 208 LEU A N 1
ATOM 1622 C CA . LEU A 1 208 ? 9.188 2.952 17.868 1.00 77.56 208 LEU A CA 1
ATOM 1623 C C . LEU A 1 208 ? 10.666 3.302 17.701 1.00 77.56 208 LEU A C 1
ATOM 1625 O O . LEU A 1 208 ? 11.496 2.835 18.482 1.00 77.56 208 LEU A O 1
ATOM 1629 N N . ALA A 1 209 ? 11.000 4.150 16.726 1.00 72.50 209 ALA A N 1
ATOM 1630 C CA . ALA A 1 209 ? 12.377 4.576 16.501 1.00 72.50 209 ALA A CA 1
ATOM 1631 C C . ALA A 1 209 ? 12.980 5.220 17.762 1.00 72.50 209 ALA A C 1
ATOM 1633 O O . ALA A 1 209 ? 14.097 4.885 18.163 1.00 72.50 209 ALA A O 1
ATOM 1634 N N . ARG A 1 210 ? 12.219 6.078 18.458 1.00 75.12 210 ARG A N 1
ATOM 1635 C CA . ARG A 1 210 ? 12.641 6.675 19.739 1.00 75.12 210 ARG A CA 1
ATOM 1636 C C . ARG A 1 210 ? 12.858 5.630 20.834 1.00 75.12 210 ARG A C 1
ATOM 1638 O O . ARG A 1 210 ? 13.818 5.761 21.592 1.00 75.12 210 ARG A O 1
ATOM 1645 N N . ILE A 1 211 ? 11.995 4.617 20.941 1.00 76.88 211 ILE A N 1
ATOM 1646 C CA . ILE A 1 211 ? 12.139 3.532 21.929 1.00 76.88 211 ILE A CA 1
ATOM 1647 C C . ILE A 1 211 ? 13.428 2.748 21.671 1.00 76.88 211 ILE A C 1
ATOM 1649 O O . ILE A 1 211 ? 14.219 2.555 22.596 1.00 76.88 211 ILE A O 1
ATOM 1653 N N . PHE A 1 212 ? 13.684 2.364 20.420 1.00 72.00 212 PHE A N 1
ATOM 1654 C CA . PHE A 1 212 ? 14.899 1.637 20.053 1.00 72.00 212 PHE A CA 1
ATOM 1655 C C . PHE A 1 212 ? 16.168 2.459 20.306 1.00 72.00 212 PHE A C 1
ATOM 1657 O O . PHE A 1 212 ? 17.131 1.934 20.864 1.00 72.00 212 PHE A O 1
ATOM 1664 N N . HIS A 1 213 ? 16.155 3.761 19.999 1.00 69.75 213 HIS A N 1
ATOM 1665 C CA . HIS A 1 213 ? 17.274 4.651 20.323 1.00 69.75 213 HIS A CA 1
ATOM 1666 C C . HIS A 1 213 ? 17.549 4.734 21.830 1.00 69.75 213 HIS A C 1
ATOM 1668 O O . HIS A 1 213 ? 18.707 4.674 22.243 1.00 69.75 213 HIS A O 1
ATOM 1674 N N . LYS A 1 214 ? 16.506 4.827 22.667 1.00 71.12 214 LYS A N 1
ATOM 1675 C CA . LYS A 1 214 ? 16.670 4.834 24.130 1.00 71.12 214 LYS A CA 1
ATOM 1676 C C . LYS A 1 214 ? 17.262 3.521 24.646 1.00 71.12 214 LYS A C 1
ATOM 1678 O O . LYS A 1 214 ? 18.173 3.557 25.465 1.00 71.12 214 LYS A O 1
ATOM 1683 N N . GLN A 1 215 ? 16.782 2.378 24.153 1.00 71.81 215 GLN A N 1
ATOM 1684 C CA . GLN A 1 215 ? 17.283 1.059 24.562 1.00 71.81 215 GLN A CA 1
ATOM 1685 C C . GLN A 1 215 ? 18.761 0.859 24.194 1.00 71.81 215 GLN A C 1
ATOM 1687 O O . GLN A 1 215 ? 19.536 0.373 25.022 1.00 71.81 215 GLN A O 1
ATOM 1692 N N . ALA A 1 216 ? 19.164 1.293 22.996 1.00 68.50 216 ALA A N 1
ATOM 1693 C CA . ALA A 1 216 ? 20.555 1.245 22.546 1.00 68.50 216 ALA A CA 1
ATOM 1694 C C . ALA A 1 216 ? 21.484 2.123 23.405 1.00 68.50 216 ALA A C 1
ATOM 1696 O O . ALA A 1 216 ? 22.602 1.722 23.714 1.00 68.50 216 ALA A O 1
ATOM 1697 N N . ALA A 1 217 ? 21.017 3.294 23.852 1.00 68.50 217 ALA A N 1
ATOM 1698 C CA . ALA A 1 217 ? 21.795 4.168 24.733 1.00 68.50 217 ALA A CA 1
ATOM 1699 C C . ALA A 1 217 ? 22.012 3.568 26.136 1.00 68.50 217 ALA A C 1
ATOM 1701 O O . ALA A 1 217 ? 23.048 3.800 26.751 1.00 68.50 217 ALA A O 1
ATOM 1702 N N . THR A 1 218 ? 21.064 2.771 26.641 1.00 68.69 218 THR A N 1
ATOM 1703 C CA . THR A 1 218 ? 21.159 2.137 27.972 1.00 68.69 218 THR A CA 1
ATOM 1704 C C . THR A 1 218 ? 21.992 0.854 28.016 1.00 68.69 218 THR A C 1
ATOM 1706 O O . THR A 1 218 ? 22.285 0.363 29.101 1.00 68.69 218 THR A O 1
ATOM 1709 N N . THR A 1 219 ? 22.364 0.288 26.863 1.00 62.16 219 THR A N 1
ATOM 1710 C CA . THR A 1 219 ? 23.116 -0.980 26.777 1.00 62.16 219 THR A CA 1
ATOM 1711 C C . THR A 1 219 ? 24.628 -0.799 26.643 1.00 62.16 219 THR A C 1
ATOM 1713 O O . THR A 1 219 ? 25.347 -1.794 26.617 1.00 62.16 219 THR A O 1
ATOM 1716 N N . ILE A 1 220 ? 25.131 0.440 26.598 1.00 54.72 220 ILE A N 1
ATOM 1717 C CA . ILE A 1 220 ? 26.571 0.717 26.627 1.00 54.72 220 ILE A CA 1
ATOM 1718 C C . ILE A 1 220 ? 27.047 0.566 28.081 1.00 54.72 220 ILE A C 1
ATOM 1720 O O . ILE A 1 220 ? 26.630 1.360 28.929 1.00 54.72 220 ILE A O 1
ATOM 1724 N N . PRO A 1 221 ? 27.888 -0.431 28.411 1.00 52.31 221 PRO A N 1
ATOM 1725 C CA . PRO A 1 221 ? 28.424 -0.565 29.757 1.00 52.31 221 PRO A CA 1
ATOM 1726 C C . PRO A 1 221 ? 29.279 0.664 30.064 1.00 52.31 221 PRO A C 1
ATOM 1728 O O . PRO A 1 221 ? 30.144 1.029 29.269 1.00 52.31 221 PRO A O 1
ATOM 1731 N N . SER A 1 222 ? 29.050 1.298 31.211 1.00 54.97 222 SER A N 1
ATOM 1732 C CA . SER A 1 222 ? 29.962 2.301 31.755 1.00 54.97 222 SER A CA 1
ATOM 1733 C C . SER A 1 222 ? 31.270 1.607 32.144 1.00 54.97 222 SER A C 1
ATOM 1735 O O . SER A 1 222 ? 31.371 1.056 33.242 1.00 54.97 222 SER A O 1
ATOM 1737 N N . SER A 1 223 ? 32.220 1.554 31.212 1.00 50.28 223 SER A N 1
ATOM 1738 C CA . SER A 1 223 ? 33.607 1.145 31.454 1.00 50.28 223 SER A CA 1
ATOM 1739 C C . SER A 1 223 ? 34.464 2.348 31.807 1.00 50.28 223 SER A C 1
ATOM 1741 O O . SER A 1 223 ? 34.432 3.305 30.998 1.00 50.28 223 SER A O 1
#

Secondary structure (DSSP, 8-state):
-------------------PPP--EEEEEEEETTTTEEEEEEEE-----STT-BTT--EEEEETTTEEEEEEESB-TT-THHHHHHHHHHH---SSHHHHHHHHHHHHHHTT-TTGGGSEEEEEEEE-TTS-EEEEEEE-TTGGG--SSTTS--SEEEEE-SSEEEEEES-TTS-HHHHHHHHHHHHHH--S-HHHHHHHHHHHHHHHHHHHHHHHHHTS---

Organism: NCBI:txid1027273

Radius of gyration: 22.1 Å; chains: 1; bounding box: 81×29×69 Å

Foldseek 3Di:
DDDDDDDDDPPPPPPPPPPPQQQKKKKKWFQDPVVRDIDMDIDGSHDQPDPWWRQADWQWDDDRLFWIKIKGGGDTPPHCLNVVLNVLSVVQADPAFVSSLVVSLVVCCVVVNVCVNLGMKMWMWTQHPVRFIHTDIDHHVVQQCPDPDNDDGGQKDWDDDRGMIMIMGSNPPDDRCVLRVQLVVQLVVDDDDNVRSNVRSVVSSVVVVVVVVVVVVVPPDPD

InterPro domains:
  IPR010430 Protein of unknown function DUF1028 [PF06267] (25-203)
  IPR029055 Nucleophile aminohydrolases, N-terminal [G3DSA:3.60.20.10] (23-209)
  IPR029055 Nucleophile aminohydrolases, N-terminal [SSF56235] (25-204)

pLDDT: mean 75.94, std 18.89, range [35.88, 97.5]